Protein AF-A0A838UQR6-F1 (afdb_monomer)

Solvent-accessible surface area (backbone atoms only — not comparable to full-atom values): 14525 Å² total; per-residue (Å²): 110,70,65,43,68,72,67,69,49,61,75,52,52,60,59,41,42,74,72,69,53,52,94,89,55,90,83,85,86,86,85,86,82,86,50,72,72,54,53,56,50,49,28,69,41,64,31,77,74,39,48,65,31,72,76,30,78,75,50,34,63,66,39,48,44,40,58,46,28,50,44,52,7,59,34,75,93,69,43,89,43,82,91,60,39,51,70,14,81,40,82,53,60,43,90,57,98,60,89,55,70,88,74,37,50,70,27,72,73,44,46,58,60,32,62,63,81,77,85,52,94,61,82,54,70,72,43,47,66,73,77,81,78,74,87,51,65,70,61,52,51,52,50,53,52,52,50,51,52,52,48,37,51,57,51,25,71,74,65,77,49,80,85,50,70,67,62,45,51,51,56,46,52,53,55,48,52,56,49,52,65,75,59,74,64,64,64,67,58,51,52,42,50,50,22,55,75,68,74,42,81,65,87,75,66,97,76,82,68,82,80,75,84,78,75,83,74,88,71,88,78,81,78,81,87,82,85,77,90,131

Structure (mmCIF, N/CA/C/O backbone):
data_AF-A0A838UQR6-F1
#
_entry.id   AF-A0A838UQR6-F1
#
loop_
_atom_site.group_PDB
_atom_site.id
_atom_site.type_symbol
_atom_site.label_atom_id
_atom_site.label_alt_id
_atom_site.label_comp_id
_atom_site.label_asym_id
_atom_site.label_entity_id
_atom_site.label_seq_id
_atom_site.pdbx_PDB_ins_code
_atom_site.Cartn_x
_atom_site.Cartn_y
_atom_site.Cartn_z
_atom_site.occupancy
_atom_site.B_iso_or_equiv
_atom_site.auth_seq_id
_atom_site.auth_comp_id
_atom_site.auth_asym_id
_atom_site.auth_atom_id
_atom_site.pdbx_PDB_model_num
ATOM 1 N N . GLU A 1 1 ? -21.291 6.627 25.494 1.00 57.62 1 GLU A N 1
ATOM 2 C CA . GLU A 1 1 ? -22.624 7.259 25.328 1.00 57.62 1 GLU A CA 1
ATOM 3 C C . GLU A 1 1 ? -22.629 8.509 24.448 1.00 57.62 1 GLU A C 1
ATOM 5 O O . GLU A 1 1 ? -23.417 8.554 23.509 1.00 57.62 1 GLU A O 1
ATOM 10 N N . LEU A 1 2 ? -21.764 9.505 24.692 1.00 58.06 2 LEU A N 1
ATOM 11 C CA . LEU A 1 2 ? -21.770 10.761 23.924 1.00 58.06 2 LEU A CA 1
ATOM 12 C C . LEU A 1 2 ? -21.512 10.550 22.417 1.00 58.06 2 LEU A C 1
ATOM 14 O O . LEU A 1 2 ? -22.248 11.073 21.589 1.00 58.06 2 LEU A O 1
ATOM 18 N N . GLU A 1 3 ? -20.526 9.728 22.055 1.00 59.41 3 GLU A N 1
ATOM 19 C CA . GLU A 1 3 ? -20.159 9.471 20.653 1.00 59.41 3 GLU A CA 1
ATOM 20 C C . GLU A 1 3 ? -21.241 8.692 19.874 1.00 59.41 3 GLU A C 1
ATOM 22 O O . GLU A 1 3 ? -21.490 8.959 18.699 1.00 59.41 3 GLU A O 1
ATOM 27 N N . GLU A 1 4 ? -21.949 7.764 20.526 1.00 63.53 4 GLU A N 1
ATOM 28 C CA . GLU A 1 4 ? -23.091 7.057 19.922 1.00 63.53 4 GLU A CA 1
ATOM 29 C C . GLU A 1 4 ? -24.258 8.012 19.660 1.00 63.53 4 GLU A C 1
ATOM 31 O O . GLU A 1 4 ? -24.866 7.966 18.590 1.00 63.53 4 GLU A O 1
ATOM 36 N N . ARG A 1 5 ? -24.533 8.911 20.614 1.00 63.06 5 ARG A N 1
ATOM 37 C CA . ARG A 1 5 ? -25.576 9.935 20.486 1.00 63.06 5 ARG A CA 1
ATOM 38 C C . ARG A 1 5 ? -25.253 10.953 19.396 1.00 63.06 5 ARG A C 1
ATOM 40 O O . ARG A 1 5 ? -26.153 11.358 18.674 1.00 63.06 5 ARG A O 1
ATOM 47 N N . LEU A 1 6 ? -23.987 11.355 19.280 1.00 70.00 6 LEU A N 1
ATOM 48 C CA . LEU A 1 6 ? -23.538 12.334 18.288 1.00 70.00 6 LEU A CA 1
ATOM 49 C C . LEU A 1 6 ? -23.437 11.740 16.879 1.00 70.00 6 LEU A C 1
ATOM 51 O O . LEU A 1 6 ? -23.748 12.421 15.909 1.00 70.00 6 LEU A O 1
ATOM 55 N N . SER A 1 7 ? -23.021 10.477 16.748 1.00 71.12 7 SER A N 1
ATOM 56 C CA . SER A 1 7 ? -22.867 9.834 15.436 1.00 71.12 7 SER A CA 1
ATOM 57 C C . SER A 1 7 ? -24.163 9.239 14.878 1.00 71.12 7 SER A C 1
ATOM 59 O O . SER A 1 7 ? -24.208 8.919 13.692 1.00 71.12 7 SER A O 1
ATOM 61 N N . GLY A 1 8 ? -25.196 9.052 15.711 1.00 74.19 8 GLY A N 1
ATOM 62 C CA . GLY A 1 8 ? -26.443 8.382 15.325 1.00 74.19 8 GLY A CA 1
ATOM 63 C C . GLY A 1 8 ? -26.279 6.879 15.056 1.00 74.19 8 GLY A C 1
ATOM 64 O O . GLY A 1 8 ? -27.167 6.246 14.491 1.00 74.19 8 GLY A O 1
ATOM 65 N N . LYS A 1 9 ? -25.144 6.282 15.442 1.00 77.19 9 LYS A N 1
ATOM 66 C CA . LYS A 1 9 ? -24.769 4.896 15.105 1.00 77.19 9 LYS A CA 1
ATOM 67 C C . LYS A 1 9 ? -25.112 3.907 16.218 1.00 77.19 9 LYS A C 1
ATOM 69 O O . LYS A 1 9 ? -24.310 3.038 16.551 1.00 77.19 9 LYS A O 1
ATOM 74 N N . SER A 1 10 ? -26.309 4.018 16.793 1.00 79.81 10 SER A N 1
ATOM 75 C CA . SER A 1 10 ? -26.783 3.091 17.836 1.00 79.81 10 SER A CA 1
ATOM 76 C C . SER A 1 10 ? -26.802 1.631 17.365 1.00 79.81 10 SER A C 1
ATOM 78 O O . SER A 1 10 ? -26.579 0.727 18.166 1.00 79.81 10 SER A O 1
ATOM 80 N N . TRP A 1 11 ? -26.970 1.400 16.059 1.00 78.88 11 TRP A N 1
ATOM 81 C CA . TRP A 1 11 ? -26.912 0.076 15.435 1.00 78.88 11 TRP A CA 1
ATOM 82 C C . TRP A 1 11 ? -25.571 -0.648 15.652 1.00 78.88 11 TRP A C 1
ATOM 84 O O . TRP A 1 11 ? -25.546 -1.874 15.722 1.00 78.88 11 TRP A O 1
ATOM 94 N N . MET A 1 12 ? -24.461 0.081 15.839 1.00 80.75 12 MET A N 1
ATOM 95 C CA . MET A 1 12 ? -23.152 -0.528 16.114 1.00 80.75 12 MET A CA 1
ATOM 96 C C . MET A 1 12 ? -23.091 -1.209 17.483 1.00 80.75 12 MET A C 1
ATOM 98 O O . MET A 1 12 ? -22.225 -2.052 17.697 1.00 80.75 12 MET A O 1
ATOM 102 N N . ARG A 1 13 ? -23.994 -0.876 18.415 1.00 83.06 13 ARG A N 1
ATOM 103 C CA . ARG A 1 13 ? -24.020 -1.484 19.751 1.00 83.06 13 ARG A CA 1
ATOM 104 C C . ARG A 1 13 ? -24.212 -2.998 19.684 1.00 83.06 13 ARG A C 1
ATOM 106 O O . ARG A 1 13 ? -23.531 -3.715 20.406 1.00 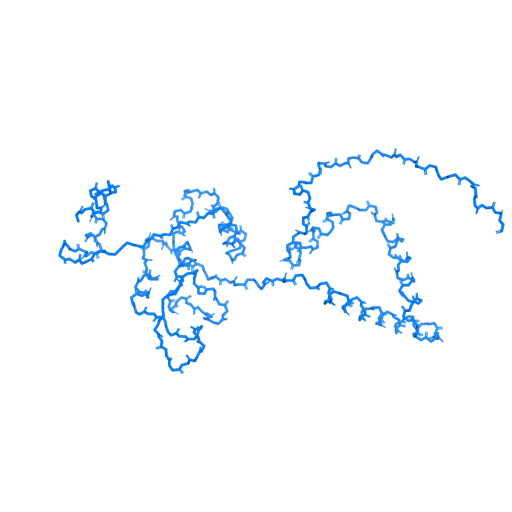83.06 13 ARG A O 1
ATOM 113 N N . VAL A 1 14 ? -25.069 -3.469 18.777 1.00 80.94 14 VAL A N 1
ATOM 114 C CA . VAL A 1 14 ? -25.316 -4.904 18.562 1.00 80.94 14 VAL A CA 1
ATOM 115 C C . VAL A 1 14 ? -24.037 -5.604 18.105 1.00 80.94 14 VAL A C 1
ATOM 117 O O . VAL A 1 14 ? -23.666 -6.635 18.655 1.00 80.94 14 VAL A O 1
ATOM 120 N N . VAL A 1 15 ? -23.318 -5.000 17.154 1.00 79.62 15 VAL A N 1
ATOM 121 C CA . VAL A 1 15 ? -22.048 -5.533 16.637 1.00 79.62 15 VAL A CA 1
ATOM 122 C C . VAL A 1 15 ? -20.984 -5.584 17.738 1.00 79.62 15 VAL A C 1
ATOM 124 O O . VAL A 1 15 ? -20.298 -6.588 17.892 1.00 79.62 15 VAL A O 1
ATOM 127 N N . ARG A 1 16 ? -20.877 -4.528 18.555 1.00 83.81 16 ARG A N 1
ATOM 128 C CA . ARG A 1 16 ? -19.922 -4.456 19.676 1.00 83.81 16 ARG A CA 1
ATOM 129 C C . ARG A 1 16 ? -20.200 -5.527 20.728 1.00 83.81 16 ARG A C 1
ATOM 131 O O . ARG A 1 16 ? -19.280 -6.217 21.150 1.00 83.81 16 ARG A O 1
ATOM 138 N N . GLN A 1 17 ? -21.463 -5.679 21.123 1.00 86.38 17 GLN A N 1
ATOM 139 C CA . GLN A 1 17 ? -21.879 -6.683 22.104 1.00 86.38 17 GLN A CA 1
ATOM 140 C C . GLN A 1 17 ? -21.666 -8.109 21.591 1.00 86.38 17 GLN A C 1
ATOM 142 O O . GLN A 1 17 ? -21.233 -8.964 22.357 1.00 86.38 17 GLN A O 1
ATOM 147 N N . ALA A 1 18 ? -21.895 -8.359 20.297 1.00 81.19 18 ALA A N 1
ATOM 148 C CA . ALA A 1 18 ? -21.565 -9.641 19.674 1.00 81.19 18 ALA A CA 1
ATOM 149 C C . ALA A 1 18 ? -20.056 -9.952 19.744 1.00 81.19 18 ALA A C 1
ATOM 151 O O . ALA A 1 18 ? -19.678 -11.107 19.908 1.00 81.19 18 ALA A O 1
ATOM 152 N N . GLY A 1 19 ? -19.205 -8.922 19.693 1.00 77.56 19 GLY A N 1
ATOM 153 C CA . GLY A 1 19 ? -17.760 -9.015 19.925 1.00 77.56 19 GLY A CA 1
ATOM 154 C C . GLY A 1 19 ? -17.334 -9.027 21.401 1.00 77.56 19 GLY A C 1
ATOM 155 O O . GLY A 1 19 ? -16.147 -8.891 21.681 1.00 77.56 19 GLY A O 1
ATOM 156 N N . GLY A 1 20 ? -18.271 -9.148 22.348 1.00 86.38 20 GLY A N 1
ATOM 157 C CA . GLY A 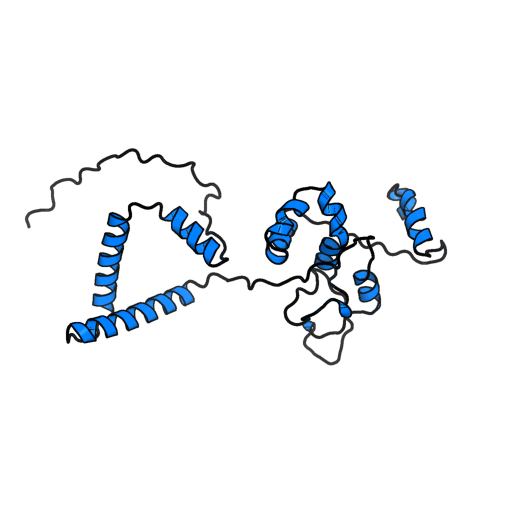1 20 ? -17.981 -9.243 23.783 1.00 86.38 20 GLY A CA 1
ATOM 158 C C . GLY A 1 20 ? -17.776 -7.911 24.512 1.00 86.38 20 GLY A C 1
ATOM 159 O O . GLY A 1 20 ? -17.428 -7.920 25.689 1.00 86.38 20 GLY A O 1
ATOM 160 N N . TRP A 1 21 ? -18.003 -6.766 23.859 1.00 89.25 21 TRP A N 1
ATOM 161 C CA . TRP A 1 21 ? -17.922 -5.461 24.522 1.00 89.25 21 TRP A CA 1
ATOM 162 C C . TRP A 1 21 ? -19.072 -5.260 25.519 1.00 89.25 21 TRP A C 1
ATOM 164 O O . TRP A 1 21 ? -20.243 -5.487 25.192 1.00 89.25 21 TRP A O 1
ATOM 174 N N . THR A 1 22 ? -18.749 -4.742 26.704 1.00 90.19 22 THR A N 1
ATOM 175 C CA . THR A 1 22 ? -19.714 -4.332 27.733 1.00 90.19 22 THR A CA 1
ATOM 176 C C . THR A 1 22 ? -19.640 -2.819 27.999 1.00 90.19 22 THR A C 1
ATOM 178 O O . THR A 1 22 ? -18.610 -2.201 27.733 1.00 90.19 22 THR A O 1
ATOM 181 N N . PRO A 1 23 ? -20.712 -2.176 28.510 1.00 86.56 23 PRO A N 1
ATOM 182 C CA . PRO A 1 23 ? -20.757 -0.717 28.687 1.00 86.56 23 PRO A CA 1
ATOM 183 C C . PRO A 1 23 ? -19.675 -0.113 29.594 1.00 86.56 23 PRO A C 1
ATOM 185 O O . PRO A 1 23 ? -19.393 1.079 29.490 1.00 86.56 23 PRO A O 1
ATOM 188 N N . ASP A 1 24 ? -19.100 -0.915 30.485 1.00 90.31 24 ASP A N 1
ATOM 189 C CA . ASP A 1 24 ? -18.005 -0.562 31.388 1.00 90.31 24 ASP A CA 1
ATOM 190 C C . ASP A 1 24 ? -16.617 -0.652 30.731 1.00 90.31 24 ASP A C 1
ATOM 192 O O . ASP A 1 24 ? -15.651 -0.101 31.260 1.00 90.31 24 ASP A O 1
ATOM 196 N N . MET A 1 25 ? -16.505 -1.284 29.558 1.00 86.81 25 MET A N 1
ATOM 197 C CA . MET A 1 25 ? -15.249 -1.362 28.818 1.00 86.81 25 MET A CA 1
ATOM 198 C C . MET A 1 25 ? -15.007 -0.093 27.989 1.00 86.81 25 MET A C 1
ATOM 200 O O . MET A 1 25 ? -15.911 0.377 27.283 1.00 86.81 25 MET A O 1
ATOM 204 N N . PRO A 1 26 ? -13.771 0.439 27.981 1.00 83.62 26 PRO A N 1
ATOM 205 C CA . PRO A 1 26 ? -13.414 1.517 27.072 1.00 83.62 26 PRO A CA 1
ATOM 206 C C . PRO A 1 26 ? -13.568 1.044 25.624 1.00 83.62 26 PRO A C 1
ATOM 208 O O . PRO A 1 26 ? -13.173 -0.064 25.264 1.00 83.62 26 PRO A O 1
ATOM 211 N N . LEU A 1 27 ? -14.147 1.901 24.787 1.00 80.81 27 LEU A N 1
ATOM 212 C CA . LEU A 1 27 ? -14.333 1.630 23.370 1.00 80.81 27 LEU A CA 1
ATOM 213 C C . LEU A 1 27 ? -13.388 2.506 22.554 1.00 80.81 27 LEU A C 1
ATOM 215 O O . LEU A 1 27 ? -13.412 3.730 22.675 1.00 80.81 27 LEU A O 1
ATOM 219 N N . PHE A 1 28 ? -12.620 1.874 21.672 1.00 78.25 28 PHE A N 1
ATOM 220 C CA . PHE A 1 28 ? -11.794 2.559 20.688 1.00 78.25 28 PHE A CA 1
ATOM 221 C C . PHE A 1 28 ? -12.353 2.306 19.295 1.00 78.25 28 PHE A C 1
ATOM 223 O O . PHE A 1 28 ? -12.723 1.182 18.952 1.00 78.25 28 PHE A O 1
ATOM 230 N N . ARG A 1 29 ? -12.422 3.363 18.487 1.00 81.62 29 ARG A N 1
ATOM 231 C CA . ARG A 1 29 ? -12.883 3.288 17.105 1.00 81.62 29 ARG A CA 1
ATOM 232 C C . ARG A 1 29 ? -11.721 3.567 16.168 1.00 81.62 29 ARG A C 1
ATOM 234 O O . ARG A 1 29 ? -11.088 4.614 16.256 1.00 81.62 29 ARG A O 1
ATOM 241 N N . VAL A 1 30 ? -11.485 2.638 15.250 1.00 85.44 30 VAL A N 1
ATOM 242 C CA . VAL A 1 30 ? -10.520 2.799 14.165 1.00 85.44 30 VAL A CA 1
ATOM 243 C C . VAL A 1 30 ? -11.303 2.901 12.863 1.00 85.44 30 VAL A C 1
ATOM 245 O O . VAL A 1 30 ? -12.135 2.049 12.559 1.00 85.44 30 VAL A O 1
ATOM 248 N N . GLU A 1 31 ? -11.077 3.979 12.119 1.00 88.38 31 GLU A N 1
ATOM 249 C CA . GLU A 1 31 ? -11.716 4.227 10.830 1.00 88.38 31 GLU A CA 1
ATOM 250 C C . GLU A 1 31 ? -10.654 4.439 9.764 1.00 88.38 31 GLU A C 1
ATOM 252 O O . GLU A 1 31 ? -9.713 5.208 9.955 1.00 88.38 31 GLU A O 1
ATOM 257 N N . LEU A 1 32 ? -10.849 3.798 8.616 1.00 89.75 32 LEU A N 1
ATOM 258 C CA . LEU A 1 32 ? -10.049 4.020 7.424 1.00 89.75 32 LEU A CA 1
ATOM 259 C C . LEU A 1 32 ? -10.943 4.605 6.342 1.00 89.75 32 LEU A C 1
ATOM 261 O O . LEU A 1 32 ? -12.053 4.127 6.107 1.00 89.75 32 LEU A O 1
ATOM 265 N N . ARG A 1 33 ? -10.446 5.640 5.666 1.00 90.69 33 ARG A N 1
ATOM 266 C CA . ARG A 1 33 ? -11.115 6.227 4.509 1.00 90.69 33 ARG A CA 1
ATOM 267 C C . ARG A 1 33 ? -10.185 6.173 3.312 1.00 90.69 33 ARG A C 1
ATOM 269 O O . ARG A 1 33 ? -9.180 6.875 3.269 1.00 90.69 33 ARG A O 1
ATOM 276 N N . PHE A 1 34 ? -10.572 5.389 2.316 1.00 87.50 34 PHE A N 1
ATOM 277 C CA . PHE A 1 34 ? -9.843 5.285 1.061 1.00 87.50 34 PHE A CA 1
ATOM 278 C C . PHE A 1 34 ? -10.367 6.306 0.052 1.00 87.50 34 PHE A C 1
ATOM 280 O O . PHE A 1 34 ? -11.573 6.472 -0.136 1.00 87.50 34 PHE A O 1
ATOM 287 N N . MET A 1 35 ? -9.448 7.022 -0.593 1.00 87.50 35 MET A N 1
ATOM 288 C CA . MET A 1 35 ? -9.755 7.901 -1.723 1.00 87.50 35 MET A CA 1
ATOM 289 C C . MET A 1 35 ? -9.384 7.206 -3.036 1.00 87.50 35 MET A C 1
ATOM 291 O O . MET A 1 35 ? -8.559 6.294 -3.051 1.00 87.50 35 MET A O 1
ATOM 295 N N . ARG A 1 36 ? -9.943 7.672 -4.163 1.00 82.56 36 ARG A N 1
ATOM 296 C CA . ARG A 1 36 ? -9.670 7.099 -5.498 1.00 82.56 36 ARG A CA 1
ATOM 297 C C . ARG A 1 36 ? -8.180 6.913 -5.828 1.00 82.56 36 ARG A C 1
AT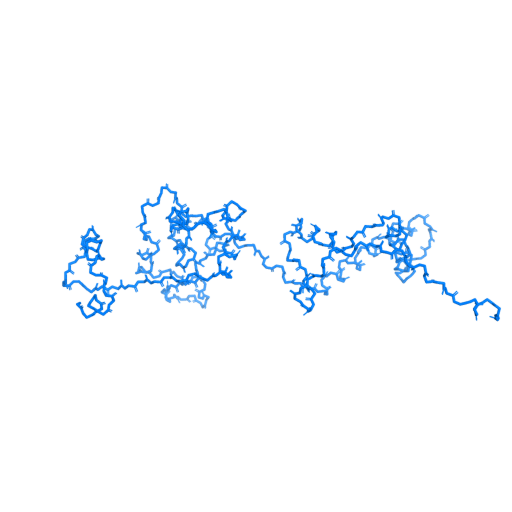OM 299 O O . ARG A 1 36 ? -7.859 5.868 -6.383 1.00 82.56 36 ARG A O 1
ATOM 306 N N . PRO A 1 37 ? -7.265 7.851 -5.503 1.00 83.88 37 PRO A N 1
ATOM 307 C CA . PRO A 1 37 ? -5.840 7.640 -5.756 1.00 83.88 37 PRO A CA 1
ATOM 308 C C . PRO A 1 37 ? -5.279 6.410 -5.036 1.00 83.88 37 PRO A C 1
ATOM 310 O O . PRO A 1 37 ? -4.557 5.630 -5.646 1.00 83.88 37 PRO A O 1
ATOM 313 N N . VAL A 1 38 ? -5.680 6.197 -3.781 1.00 83.69 38 VAL A N 1
ATOM 314 C CA . VAL A 1 38 ? -5.242 5.050 -2.977 1.00 83.69 38 VAL A CA 1
ATOM 315 C C . VAL A 1 38 ? -5.811 3.746 -3.533 1.00 83.69 38 VAL A C 1
ATOM 317 O O . VAL A 1 38 ? -5.089 2.767 -3.651 1.00 83.69 38 VAL A O 1
ATOM 320 N N . MET A 1 39 ? -7.073 3.741 -3.969 1.00 84.12 39 MET A N 1
ATOM 321 C CA . MET A 1 39 ? -7.678 2.555 -4.593 1.00 84.12 39 MET A CA 1
ATOM 322 C C . MET A 1 39 ? -6.955 2.158 -5.894 1.00 84.12 39 MET A C 1
ATOM 324 O O . MET A 1 39 ? -6.696 0.982 -6.127 1.00 84.12 39 MET A O 1
ATOM 328 N N . ARG A 1 40 ? -6.530 3.131 -6.711 1.00 81.62 40 ARG A N 1
ATOM 329 C CA . ARG A 1 40 ? -5.697 2.862 -7.901 1.00 81.62 40 ARG A CA 1
ATOM 330 C C . ARG A 1 40 ? -4.319 2.307 -7.542 1.00 81.62 40 ARG A C 1
ATOM 332 O O . ARG A 1 40 ? -3.779 1.459 -8.253 1.00 81.62 40 ARG A O 1
ATOM 339 N N . GLU A 1 41 ? -3.735 2.787 -6.450 1.00 80.94 41 GLU A N 1
ATOM 340 C CA . GLU A 1 41 ? -2.476 2.253 -5.937 1.00 80.94 41 GLU A CA 1
ATOM 341 C C . GLU A 1 41 ? -2.648 0.797 -5.476 1.00 80.94 41 GLU A C 1
ATOM 343 O O . GLU A 1 41 ? -1.887 -0.073 -5.895 1.00 80.94 41 GLU A O 1
ATOM 348 N N . MET A 1 42 ? -3.707 0.505 -4.713 1.00 82.00 42 MET A N 1
ATOM 349 C CA . MET A 1 42 ? -4.067 -0.855 -4.302 1.00 82.00 42 MET A CA 1
ATOM 350 C C . MET A 1 42 ? -4.212 -1.795 -5.501 1.00 82.00 42 MET A C 1
ATOM 352 O O . MET A 1 42 ? -3.632 -2.876 -5.489 1.00 82.00 42 MET A O 1
ATOM 356 N N . GLN A 1 43 ? -4.880 -1.367 -6.577 1.00 82.19 43 GLN A N 1
ATOM 357 C CA . GLN A 1 43 ? -4.988 -2.144 -7.820 1.00 82.19 43 GLN A CA 1
ATOM 358 C C . GLN A 1 43 ? -3.613 -2.520 -8.405 1.00 82.19 43 GLN A C 1
ATOM 360 O O . GLN A 1 43 ? -3.439 -3.582 -9.003 1.00 82.19 43 GLN A O 1
ATOM 365 N N . THR A 1 44 ? -2.600 -1.671 -8.223 1.00 76.38 44 THR A N 1
ATOM 366 C CA . THR A 1 44 ? -1.240 -1.939 -8.712 1.00 76.38 44 THR A CA 1
ATOM 367 C C . THR A 1 44 ? -0.551 -3.052 -7.918 1.00 76.38 44 THR A C 1
ATOM 369 O O . THR A 1 44 ? 0.184 -3.851 -8.515 1.00 76.38 44 THR A O 1
ATOM 372 N N . TYR A 1 45 ? -0.793 -3.110 -6.603 1.00 73.44 45 TYR A N 1
ATOM 373 C CA . TYR A 1 45 ? -0.226 -4.115 -5.698 1.00 73.44 45 TYR A CA 1
ATOM 374 C C . TYR A 1 45 ? -0.988 -5.440 -5.723 1.00 73.44 45 TYR A C 1
ATOM 376 O O . TYR A 1 45 ? -0.364 -6.496 -5.750 1.00 73.44 45 TYR A O 1
ATOM 384 N N . LEU A 1 46 ? -2.318 -5.374 -5.758 1.00 73.88 46 LEU A N 1
ATOM 385 C CA . LEU A 1 46 ? -3.212 -6.533 -5.731 1.00 73.88 46 LEU A CA 1
ATOM 386 C C . LEU A 1 46 ? -3.406 -7.168 -7.119 1.00 73.88 46 LEU A C 1
ATOM 388 O O . LEU A 1 46 ? -3.899 -8.284 -7.238 1.00 73.88 46 LEU A O 1
ATOM 392 N N . GLY A 1 47 ? -2.983 -6.481 -8.184 1.00 74.12 47 GLY A N 1
ATOM 393 C CA . GLY A 1 47 ? -3.031 -6.989 -9.552 1.00 74.12 47 GLY A CA 1
ATOM 394 C C . GLY A 1 47 ? -4.309 -6.619 -10.307 1.00 74.12 47 GLY A C 1
ATOM 395 O O . GLY A 1 47 ? -5.207 -5.947 -9.804 1.00 74.12 47 GLY A O 1
ATOM 396 N N . LYS A 1 48 ? -4.380 -7.037 -11.579 1.00 70.88 48 LYS A N 1
ATOM 397 C CA . LYS A 1 48 ? -5.467 -6.640 -12.494 1.00 70.88 48 LYS A CA 1
ATOM 398 C C . LYS A 1 48 ? -6.846 -7.109 -12.026 1.00 70.88 48 LYS A C 1
ATOM 400 O O . LYS A 1 48 ? -7.814 -6.389 -12.247 1.00 70.88 48 LYS A O 1
ATOM 405 N N . GLU A 1 49 ? -6.919 -8.268 -11.374 1.00 71.06 49 GLU A N 1
ATOM 406 C CA . GLU A 1 49 ? -8.170 -8.839 -10.858 1.00 71.06 49 GLU A CA 1
ATOM 407 C C . GLU A 1 49 ? -8.794 -7.963 -9.765 1.00 71.06 49 GLU A C 1
ATOM 409 O O . GLU A 1 49 ? -10.015 -7.853 -9.697 1.00 71.06 49 GLU A O 1
ATOM 414 N N . ALA A 1 50 ? -7.970 -7.231 -9.005 1.00 74.44 50 ALA A N 1
ATOM 415 C CA . ALA A 1 50 ? -8.454 -6.290 -8.001 1.00 74.44 50 ALA A CA 1
ATOM 416 C C . ALA A 1 50 ? -9.210 -5.094 -8.581 1.00 74.44 50 ALA A C 1
ATOM 418 O O . ALA A 1 50 ? -10.056 -4.508 -7.914 1.00 74.44 50 ALA A O 1
ATOM 419 N N . GLY A 1 51 ? -8.948 -4.744 -9.843 1.00 75.50 51 GLY A N 1
ATOM 420 C CA . GLY A 1 51 ? -9.647 -3.647 -10.507 1.00 75.50 51 GLY A CA 1
ATOM 421 C C . GLY A 1 51 ? -11.155 -3.855 -10.591 1.00 75.50 51 GLY A C 1
ATOM 422 O O . GLY A 1 51 ? -11.904 -2.900 -10.430 1.00 75.50 51 GLY A O 1
ATOM 423 N N . ALA A 1 52 ? -11.594 -5.099 -10.807 1.00 74.44 52 ALA A N 1
ATOM 424 C CA . ALA A 1 52 ? -13.008 -5.408 -10.991 1.00 74.44 52 ALA A CA 1
ATOM 425 C C . ALA A 1 52 ? -13.828 -5.122 -9.725 1.00 74.44 52 ALA A C 1
ATOM 427 O O . ALA A 1 52 ? -14.884 -4.501 -9.815 1.00 74.44 52 ALA A O 1
ATOM 428 N N . TRP A 1 53 ? -13.313 -5.506 -8.553 1.00 80.50 53 TRP A N 1
ATOM 429 C CA . TRP A 1 53 ? -14.028 -5.327 -7.291 1.00 80.50 53 TRP A CA 1
ATOM 430 C C . TRP A 1 53 ? -13.716 -4.009 -6.574 1.00 80.50 53 TRP A C 1
ATOM 432 O O . TRP A 1 53 ? -14.513 -3.580 -5.747 1.00 80.50 53 TRP A O 1
ATOM 442 N N . LEU A 1 54 ? -12.608 -3.324 -6.884 1.00 82.25 54 LEU A N 1
ATOM 443 C CA . LEU A 1 54 ? -12.332 -1.980 -6.349 1.00 82.25 54 LEU A CA 1
ATOM 444 C C . LEU A 1 54 ? -13.274 -0.910 -6.926 1.00 82.25 54 LEU A C 1
ATOM 446 O O . LEU A 1 54 ? -13.576 0.069 -6.242 1.00 82.25 54 LEU A O 1
ATOM 450 N N . ASP A 1 55 ? -13.728 -1.093 -8.169 1.00 80.06 55 ASP A N 1
ATOM 451 C CA . ASP A 1 55 ? -14.639 -0.166 -8.851 1.00 80.06 55 ASP A CA 1
ATOM 452 C C . ASP A 1 55 ? -16.133 -0.496 -8.622 1.00 80.06 55 ASP A C 1
ATOM 454 O O . ASP A 1 55 ? -16.991 0.350 -8.893 1.00 80.06 55 ASP A O 1
ATOM 458 N N . ASP A 1 56 ? -16.457 -1.678 -8.080 1.00 79.88 56 ASP A N 1
ATOM 459 C CA . ASP A 1 56 ? -17.822 -2.097 -7.729 1.00 79.88 56 ASP A CA 1
ATOM 460 C C . ASP A 1 56 ? -18.023 -2.104 -6.198 1.00 79.88 56 ASP A C 1
ATOM 462 O O . ASP A 1 56 ? -17.468 -2.960 -5.502 1.00 79.88 56 ASP A O 1
ATOM 466 N N . PRO A 1 57 ? -18.857 -1.203 -5.639 1.00 76.62 57 PRO A N 1
ATOM 467 C CA . PRO A 1 57 ? -19.064 -1.116 -4.197 1.00 76.62 57 PRO A CA 1
ATOM 468 C C . PRO A 1 57 ? -19.655 -2.389 -3.580 1.00 76.62 57 PRO A C 1
ATOM 470 O O . PRO A 1 57 ? -19.448 -2.612 -2.392 1.00 76.62 57 PRO A O 1
ATOM 473 N N . TRP A 1 58 ? -20.377 -3.218 -4.339 1.00 79.50 58 TRP A N 1
ATOM 474 C CA . TRP A 1 58 ? -20.953 -4.460 -3.818 1.00 79.50 58 TRP A CA 1
ATOM 475 C C . TRP A 1 58 ? -19.920 -5.573 -3.728 1.00 79.50 58 TRP A C 1
ATOM 477 O O . TRP A 1 58 ? -19.915 -6.329 -2.759 1.00 79.50 58 TRP A O 1
ATOM 487 N N . GLN A 1 59 ? -19.018 -5.647 -4.704 1.00 80.31 59 GLN A N 1
ATOM 488 C CA . GLN A 1 59 ? -17.913 -6.599 -4.664 1.00 80.31 59 GLN A CA 1
ATOM 489 C C . GLN A 1 59 ? -16.872 -6.181 -3.624 1.00 80.31 59 GLN A C 1
ATOM 491 O O . GLN A 1 59 ? -16.401 -7.029 -2.873 1.00 80.31 59 GLN A O 1
ATOM 496 N N . ALA A 1 60 ? -16.595 -4.879 -3.489 1.00 81.69 60 ALA A N 1
ATOM 497 C CA . ALA A 1 60 ? -15.674 -4.333 -2.491 1.00 81.69 60 ALA A CA 1
ATOM 498 C C . ALA A 1 60 ? -15.995 -4.769 -1.047 1.00 81.69 60 ALA A C 1
ATOM 500 O O . ALA A 1 60 ? -15.083 -4.919 -0.235 1.00 81.69 60 ALA A O 1
ATOM 501 N N . ILE A 1 61 ? -17.274 -5.008 -0.724 1.00 81.12 61 ILE A N 1
ATOM 502 C CA . ILE A 1 61 ? -17.713 -5.507 0.593 1.00 81.12 61 ILE A CA 1
ATOM 503 C C . ILE A 1 61 ? -17.100 -6.879 0.904 1.00 81.12 61 ILE A C 1
ATOM 505 O O . ILE A 1 61 ? -16.717 -7.137 2.042 1.00 81.12 61 ILE A O 1
ATOM 509 N N . GLY A 1 62 ? -16.953 -7.745 -0.103 1.00 82.88 62 GLY A N 1
ATOM 510 C CA . GLY A 1 62 ? -16.317 -9.059 0.044 1.00 82.88 62 GLY A CA 1
ATOM 511 C C . GLY A 1 62 ? -14.805 -9.000 0.286 1.00 82.88 62 GLY A C 1
ATOM 512 O O . GLY A 1 62 ? -14.204 -10.020 0.608 1.00 82.88 62 GLY A O 1
ATOM 513 N N . HIS A 1 63 ? -14.211 -7.811 0.158 1.00 86.31 63 HIS A N 1
ATOM 514 C CA . HIS A 1 63 ? -12.772 -7.562 0.212 1.00 86.31 63 HIS A CA 1
ATOM 515 C C . HIS A 1 63 ? -12.375 -6.622 1.361 1.00 86.31 63 HIS A C 1
ATOM 517 O O . HIS A 1 63 ? -11.316 -5.995 1.330 1.00 86.31 63 HIS A O 1
ATOM 523 N N . TYR A 1 64 ? -13.197 -6.502 2.411 1.00 88.00 64 TYR A N 1
ATOM 524 C CA . TYR A 1 64 ? -12.855 -5.664 3.568 1.00 88.00 64 TYR A CA 1
ATOM 525 C C . TYR A 1 64 ? -11.535 -6.056 4.232 1.00 88.00 64 TYR A C 1
ATOM 527 O O . TYR A 1 64 ? -10.801 -5.164 4.657 1.00 88.00 64 TYR A O 1
ATOM 535 N N . GLY A 1 65 ? -11.193 -7.348 4.249 1.00 87.81 65 GLY A N 1
ATOM 536 C CA . GLY A 1 65 ? -9.880 -7.810 4.699 1.00 87.81 65 GLY A CA 1
ATOM 537 C C . GLY A 1 65 ? -8.727 -7.181 3.908 1.00 87.81 65 GLY A C 1
ATOM 538 O O . GLY A 1 65 ? -7.752 -6.739 4.511 1.00 87.81 65 GLY A O 1
ATOM 539 N N . ASP A 1 66 ? -8.856 -7.059 2.582 1.00 86.94 66 ASP A N 1
ATOM 540 C CA . ASP A 1 66 ? -7.832 -6.458 1.717 1.00 86.94 66 ASP A CA 1
ATOM 541 C C . ASP A 1 66 ? -7.670 -4.954 1.989 1.00 86.94 66 ASP A C 1
ATOM 543 O O . ASP A 1 66 ? -6.551 -4.453 2.126 1.00 86.94 66 ASP A O 1
ATOM 547 N N . PHE A 1 67 ? -8.782 -4.222 2.131 1.00 89.38 67 PHE A N 1
ATOM 548 C CA . PHE A 1 67 ? -8.752 -2.805 2.515 1.00 89.38 67 PHE A CA 1
ATOM 549 C C . PHE A 1 67 ? -8.137 -2.602 3.897 1.00 89.38 67 PHE A C 1
ATOM 551 O O . PHE A 1 67 ? -7.314 -1.705 4.097 1.00 89.38 67 PHE A O 1
ATOM 558 N N . TRP A 1 68 ? -8.531 -3.433 4.857 1.00 91.06 68 TRP A N 1
ATOM 559 C CA . TRP A 1 68 ? -8.035 -3.346 6.217 1.00 91.06 68 TRP A CA 1
ATOM 560 C C . TRP A 1 68 ? -6.541 -3.650 6.283 1.00 91.06 68 TRP A C 1
ATOM 562 O O . TRP A 1 68 ? -5.776 -2.827 6.786 1.00 91.06 68 TRP A O 1
ATOM 572 N N . GLY A 1 69 ? -6.109 -4.755 5.672 1.00 88.12 69 GLY A N 1
ATOM 573 C CA . GLY A 1 69 ? -4.703 -5.131 5.556 1.00 88.12 69 GLY A CA 1
ATOM 574 C C . GLY A 1 69 ? -3.865 -4.053 4.868 1.00 88.12 69 GLY A C 1
ATOM 575 O O . GLY A 1 69 ? -2.766 -3.741 5.325 1.00 88.12 69 GLY A O 1
ATOM 576 N N . TYR A 1 70 ? -4.403 -3.394 3.838 1.00 87.94 70 TYR A N 1
ATOM 577 C CA . TYR A 1 70 ? -3.746 -2.250 3.203 1.00 87.94 70 TYR A CA 1
ATOM 578 C C . TYR A 1 70 ? -3.555 -1.058 4.150 1.00 87.94 70 TYR A C 1
ATOM 580 O O . TYR A 1 70 ? -2.501 -0.416 4.148 1.00 87.94 70 TYR A O 1
ATOM 588 N N . GLY A 1 71 ? -4.542 -0.777 5.000 1.00 90.50 71 GLY A N 1
ATOM 589 C CA . GLY A 1 71 ? -4.480 0.317 5.964 1.00 90.50 71 GLY A CA 1
ATOM 590 C C . GLY A 1 71 ? -3.601 0.043 7.184 1.00 90.50 71 GLY A C 1
ATOM 591 O O . GLY A 1 71 ? -2.750 0.866 7.511 1.00 90.50 71 GLY A O 1
ATOM 592 N N . VAL A 1 72 ? -3.806 -1.084 7.871 1.00 90.38 72 VAL A N 1
ATOM 593 C CA . VAL A 1 72 ? -3.183 -1.373 9.182 1.00 90.38 72 VAL A CA 1
ATOM 594 C C . VAL A 1 72 ? -2.103 -2.456 9.139 1.00 90.38 72 VAL A C 1
ATOM 596 O O . VAL A 1 72 ? -1.393 -2.679 10.124 1.00 90.38 72 VAL A O 1
ATOM 599 N N . GLY A 1 73 ? -1.939 -3.110 7.994 1.00 87.81 73 GLY A N 1
ATOM 600 C CA . GLY A 1 73 ? -1.017 -4.220 7.792 1.00 87.81 73 GLY A CA 1
ATOM 601 C C . GLY A 1 73 ? -1.654 -5.567 8.094 1.00 87.81 73 GLY A C 1
ATOM 602 O O . GLY A 1 73 ? -2.774 -5.656 8.593 1.00 87.81 73 GLY A O 1
ATOM 603 N N . LEU A 1 74 ? -0.905 -6.616 7.779 1.00 84.06 74 LEU A N 1
ATOM 604 C CA . LEU A 1 74 ? -1.282 -7.989 8.073 1.00 84.06 74 LEU A CA 1
ATOM 605 C C . LEU A 1 74 ? -0.714 -8.415 9.427 1.00 84.06 74 LEU A C 1
ATOM 607 O O . LEU A 1 74 ? 0.344 -7.912 9.824 1.00 84.06 74 LEU A O 1
ATOM 611 N N . PRO A 1 75 ? -1.397 -9.326 10.137 1.00 81.88 75 PRO A N 1
ATOM 612 C CA . PRO A 1 75 ? -0.837 -9.914 11.339 1.00 81.88 75 PRO A CA 1
ATOM 613 C C . PRO A 1 75 ? 0.393 -10.776 10.985 1.00 81.88 75 PRO A C 1
ATOM 615 O O . PRO A 1 75 ? 0.481 -11.268 9.854 1.00 81.88 75 PRO A O 1
ATOM 618 N N . PRO A 1 76 ? 1.342 -10.977 11.919 1.00 77.19 76 PRO A N 1
ATOM 619 C CA . PRO A 1 76 ? 2.616 -11.652 11.650 1.00 77.19 76 PRO A CA 1
ATOM 620 C C . PRO A 1 76 ? 2.494 -13.021 10.966 1.00 77.19 76 PRO A C 1
ATOM 622 O O . PRO A 1 76 ? 3.309 -13.362 10.117 1.00 77.19 76 PRO A O 1
ATOM 625 N N . GLU A 1 77 ? 1.460 -13.797 11.293 1.00 79.06 77 GLU A N 1
ATOM 626 C CA . GLU A 1 77 ? 1.181 -15.109 10.698 1.00 79.06 77 GLU A CA 1
ATOM 627 C C . GLU A 1 77 ? 0.821 -15.066 9.201 1.00 79.06 77 GLU A C 1
ATOM 629 O O . GLU A 1 77 ? 1.003 -16.058 8.494 1.00 79.06 77 GLU A O 1
ATOM 634 N N . HIS A 1 78 ? 0.334 -13.924 8.710 1.00 75.69 78 HIS A N 1
ATOM 635 C CA . HIS A 1 78 ? -0.010 -13.689 7.305 1.00 75.69 78 HIS A CA 1
ATOM 636 C C . HIS A 1 78 ? 1.021 -12.794 6.596 1.00 75.69 78 HIS A C 1
ATOM 638 O O . HIS A 1 78 ? 0.925 -12.557 5.391 1.00 75.69 78 HIS A O 1
ATOM 644 N N . ASP A 1 79 ? 2.026 -12.299 7.324 1.00 70.00 79 ASP A N 1
ATOM 645 C CA . ASP A 1 79 ? 3.109 -11.489 6.780 1.00 70.00 79 ASP A CA 1
ATOM 646 C C . ASP A 1 79 ? 4.267 -12.381 6.297 1.00 70.00 79 ASP A C 1
ATOM 648 O O . ASP A 1 79 ? 5.285 -12.564 6.963 1.00 70.00 79 ASP A O 1
ATOM 652 N N . HIS A 1 80 ? 4.092 -12.984 5.118 1.00 60.12 80 HIS A N 1
ATOM 653 C CA . HIS A 1 80 ? 5.009 -13.997 4.580 1.00 60.12 80 HIS A CA 1
ATOM 654 C C . HIS A 1 80 ? 6.400 -13.479 4.165 1.00 60.12 80 HIS A C 1
ATOM 656 O O . HIS A 1 80 ? 7.263 -14.292 3.832 1.00 60.12 80 HIS A O 1
ATOM 662 N N . ALA A 1 81 ? 6.639 -12.162 4.155 1.00 59.88 81 ALA A N 1
ATOM 663 C CA . ALA A 1 81 ? 7.951 -11.591 3.840 1.00 59.88 81 ALA A CA 1
ATOM 664 C C . ALA A 1 81 ? 8.099 -10.166 4.418 1.00 59.88 81 ALA A C 1
ATOM 666 O O . ALA A 1 81 ? 8.074 -9.208 3.650 1.00 59.88 81 ALA A O 1
ATOM 667 N N . PRO A 1 82 ? 8.266 -9.994 5.743 1.00 55.75 82 PRO A N 1
ATOM 668 C CA . PRO A 1 82 ? 8.142 -8.710 6.459 1.00 55.75 82 PRO A CA 1
ATOM 669 C C . PRO A 1 82 ? 9.158 -7.622 6.059 1.00 55.75 82 PRO A C 1
ATOM 671 O O . PRO A 1 82 ? 9.080 -6.478 6.531 1.00 55.75 82 PRO A O 1
ATOM 674 N N . ASP A 1 83 ? 10.162 -7.981 5.263 1.00 53.62 83 ASP A N 1
ATOM 675 C CA . ASP A 1 83 ? 11.190 -7.135 4.655 1.00 53.62 83 ASP A CA 1
ATOM 676 C C . ASP A 1 83 ? 10.848 -6.684 3.219 1.00 53.62 83 ASP A C 1
ATOM 678 O O . ASP A 1 83 ? 11.462 -5.743 2.709 1.00 53.62 83 ASP A O 1
ATOM 682 N N . VAL A 1 84 ? 9.848 -7.307 2.586 1.00 50.03 84 VAL A N 1
ATOM 683 C CA . VAL A 1 84 ? 9.442 -7.085 1.186 1.00 50.03 84 VAL A CA 1
ATOM 684 C C . VAL A 1 84 ? 7.948 -6.756 1.040 1.00 50.03 84 VAL A C 1
ATOM 686 O O . VAL A 1 84 ? 7.560 -6.062 0.094 1.00 50.03 84 VAL A O 1
ATOM 689 N N . THR A 1 85 ? 7.106 -7.217 1.967 1.00 53.88 85 THR A N 1
ATOM 690 C CA . THR A 1 85 ? 5.673 -6.918 2.050 1.00 53.88 85 THR A CA 1
ATOM 691 C C . THR A 1 85 ? 5.447 -5.506 2.574 1.00 53.88 85 THR A C 1
ATOM 693 O O . THR A 1 85 ? 6.156 -4.980 3.440 1.00 53.88 85 THR A O 1
ATOM 696 N N . HIS A 1 86 ? 4.427 -4.851 2.030 1.00 58.03 86 HIS A N 1
ATOM 697 C CA . HIS A 1 86 ? 3.956 -3.587 2.565 1.00 58.03 86 HIS A CA 1
ATOM 698 C C . HIS A 1 86 ? 3.370 -3.861 3.957 1.00 58.03 86 HIS A C 1
ATOM 700 O O . HIS A 1 86 ? 2.243 -4.329 4.096 1.00 58.03 86 HIS A O 1
ATOM 706 N N . ARG A 1 87 ? 4.122 -3.537 5.014 1.00 65.81 87 ARG A N 1
ATOM 707 C CA . ARG A 1 87 ? 3.510 -3.236 6.315 1.00 65.81 87 ARG A CA 1
ATOM 708 C C . ARG A 1 87 ? 2.507 -2.124 6.018 1.00 65.81 87 ARG A C 1
ATOM 710 O O . ARG A 1 87 ? 2.888 -1.182 5.324 1.00 65.81 87 ARG A O 1
ATOM 717 N N . GLY A 1 88 ? 1.234 -2.289 6.370 1.00 78.38 88 GLY A N 1
ATOM 718 C CA . GLY A 1 88 ? 0.165 -1.392 5.913 1.00 78.38 88 GLY A CA 1
ATOM 719 C C . GLY A 1 88 ? 0.473 0.089 6.138 1.00 78.38 88 GLY A C 1
ATOM 720 O O . GLY A 1 88 ? 1.427 0.451 6.828 1.00 78.38 88 GLY A O 1
ATOM 721 N N . TRP A 1 89 ? -0.327 0.962 5.534 1.00 84.00 89 TRP A N 1
ATOM 722 C CA . TRP A 1 89 ? -0.115 2.415 5.568 1.00 84.00 89 TRP A CA 1
ATOM 723 C C . TRP A 1 89 ? 0.197 2.981 6.960 1.00 84.00 89 TRP A C 1
ATOM 725 O O . TRP A 1 89 ? 0.990 3.913 7.092 1.00 84.00 89 TRP A O 1
ATOM 735 N N . MET A 1 90 ? -0.407 2.407 7.996 1.00 87.62 90 MET A N 1
ATOM 736 C CA . MET A 1 90 ? -0.139 2.722 9.389 1.00 87.62 90 MET A CA 1
ATOM 737 C C . MET A 1 90 ? 0.447 1.521 10.120 1.00 87.62 90 MET A C 1
ATOM 739 O O . MET A 1 90 ? 0.041 0.376 9.920 1.00 87.62 90 MET A O 1
ATOM 743 N N . ARG A 1 91 ? 1.362 1.813 11.045 1.00 85.75 91 ARG A N 1
ATOM 744 C CA . ARG A 1 91 ? 1.929 0.825 11.955 1.00 85.75 91 ARG A CA 1
ATOM 745 C C . ARG A 1 91 ? 2.173 1.442 13.318 1.00 85.75 91 ARG A C 1
ATOM 747 O O . ARG A 1 91 ? 2.740 2.530 13.410 1.00 85.75 91 ARG A O 1
ATOM 754 N N . LEU A 1 92 ? 1.817 0.703 14.358 1.00 89.31 92 LEU A N 1
ATOM 755 C CA . LEU A 1 92 ? 2.211 1.000 15.726 1.00 89.31 92 LEU A CA 1
ATOM 756 C C . LEU A 1 92 ? 3.246 -0.034 16.182 1.00 89.31 92 LEU A C 1
ATOM 758 O O . LEU A 1 92 ? 3.116 -1.228 15.915 1.00 89.31 92 LEU A O 1
ATOM 762 N N . THR A 1 93 ? 4.315 0.446 16.809 1.00 91.25 93 THR A N 1
ATOM 763 C CA . THR A 1 93 ? 5.507 -0.348 17.125 1.00 91.25 93 THR A CA 1
ATOM 764 C C . THR A 1 93 ? 6.017 -0.059 18.514 1.00 91.25 93 THR A C 1
ATOM 766 O O . THR A 1 93 ? 6.008 1.103 18.924 1.00 91.25 93 THR A O 1
ATOM 769 N N . VAL A 1 94 ? 6.603 -1.068 19.151 1.00 92.38 94 VAL A N 1
ATOM 770 C CA . VAL A 1 94 ? 7.305 -0.903 20.425 1.00 92.38 94 VAL A CA 1
ATOM 771 C C . VAL A 1 94 ? 8.780 -0.587 20.153 1.00 92.38 94 VAL A C 1
ATOM 773 O O . VAL A 1 94 ? 9.424 -1.339 19.416 1.00 92.38 94 VAL A O 1
ATOM 776 N N . PRO A 1 95 ? 9.339 0.505 20.709 1.00 93.56 95 PRO A N 1
ATOM 777 C CA . PRO A 1 95 ? 10.768 0.779 20.626 1.00 93.56 95 PRO A CA 1
ATOM 778 C C . PRO A 1 95 ? 11.602 -0.411 21.104 1.00 93.56 95 PRO A C 1
ATOM 780 O O . PRO A 1 95 ? 11.325 -0.991 22.153 1.00 93.56 95 PRO A O 1
ATOM 783 N N . SER A 1 96 ? 12.639 -0.757 20.345 1.00 91.81 96 SER A N 1
ATOM 784 C CA . SER A 1 96 ? 13.629 -1.764 20.729 1.00 91.81 96 SER A CA 1
ATOM 785 C C . SER A 1 96 ? 15.023 -1.137 20.809 1.00 91.81 96 SER A C 1
ATOM 787 O O . SER A 1 96 ? 15.203 0.041 20.504 1.00 91.81 96 SER A O 1
ATOM 789 N N . GLY A 1 97 ? 16.028 -1.919 21.210 1.00 90.69 97 GLY A N 1
ATOM 790 C CA . GLY A 1 97 ? 17.427 -1.473 21.194 1.00 90.69 97 GLY A CA 1
ATOM 791 C C . GLY A 1 97 ? 18.004 -1.225 19.789 1.00 90.69 97 GLY A C 1
ATOM 792 O O . GLY A 1 97 ? 19.131 -0.750 19.684 1.00 90.69 97 GLY A O 1
ATOM 793 N N . ASP A 1 98 ? 17.267 -1.543 18.717 1.00 89.25 98 ASP A N 1
ATOM 794 C CA . ASP A 1 98 ? 17.664 -1.255 17.334 1.00 89.25 98 ASP A CA 1
ATOM 795 C C . ASP A 1 98 ? 17.337 0.210 16.983 1.00 89.25 98 ASP A C 1
ATOM 797 O O . ASP A 1 98 ? 16.234 0.694 17.238 1.00 89.25 98 ASP A O 1
ATOM 801 N N . SER A 1 99 ? 18.269 0.930 16.355 1.00 88.44 99 SER A N 1
ATOM 802 C CA . SER A 1 99 ? 18.032 2.294 15.863 1.00 88.44 99 SER A CA 1
ATOM 803 C C . SER A 1 99 ? 17.138 2.325 14.617 1.00 88.44 99 SER A C 1
ATOM 805 O O . SER A 1 99 ? 16.522 3.347 14.301 1.00 88.44 99 SER A O 1
ATOM 807 N N . ASN A 1 100 ? 17.022 1.202 13.908 1.00 83.88 100 ASN A N 1
ATOM 808 C CA . ASN A 1 100 ? 16.193 1.076 12.727 1.00 83.88 100 ASN A CA 1
ATOM 809 C C . ASN A 1 100 ? 14.732 0.774 13.096 1.00 83.88 100 ASN A C 1
ATOM 811 O O . ASN A 1 100 ? 14.322 -0.378 13.255 1.00 83.88 100 ASN A O 1
ATOM 815 N N . ARG A 1 101 ? 13.907 1.829 13.108 1.00 82.88 101 ARG A N 1
ATOM 816 C CA . ARG A 1 101 ? 12.459 1.760 13.383 1.00 82.88 101 ARG A CA 1
ATOM 817 C C . ARG A 1 101 ? 11.694 0.775 12.504 1.00 82.88 101 ARG A C 1
ATOM 819 O O . ARG A 1 101 ? 10.660 0.271 12.929 1.00 82.88 101 ARG A O 1
ATOM 826 N N . SER A 1 102 ? 12.161 0.482 11.288 1.00 79.31 102 SER A N 1
ATOM 827 C CA . SER A 1 102 ? 11.500 -0.507 10.420 1.00 79.31 102 SER A CA 1
ATOM 828 C C . SER A 1 102 ? 11.558 -1.924 10.998 1.00 79.31 102 SER A C 1
ATOM 830 O O . SER A 1 102 ? 10.662 -2.719 10.746 1.00 79.31 102 SER A O 1
ATOM 832 N N . ARG A 1 103 ? 12.548 -2.222 11.845 1.00 81.19 103 ARG A N 1
ATOM 833 C CA . ARG A 1 103 ? 12.737 -3.530 12.486 1.00 81.19 103 ARG A CA 1
ATOM 834 C C . ARG A 1 103 ? 12.078 -3.641 13.852 1.00 81.19 103 ARG A C 1
ATOM 836 O O . ARG A 1 103 ? 12.071 -4.719 14.434 1.00 81.19 103 ARG A O 1
ATOM 843 N N . TRP A 1 104 ? 11.511 -2.550 14.360 1.00 88.19 104 TRP A N 1
ATOM 844 C CA . TRP A 1 104 ? 10.808 -2.582 15.636 1.00 88.19 104 TRP A CA 1
ATOM 845 C C . TRP A 1 104 ? 9.619 -3.546 15.574 1.00 88.19 104 TRP A C 1
ATOM 847 O O . TRP A 1 104 ? 8.931 -3.572 14.540 1.00 88.19 104 TRP A O 1
ATOM 857 N N . PRO A 1 105 ? 9.376 -4.324 16.642 1.00 88.69 105 PRO A N 1
ATOM 858 C CA . PRO A 1 105 ? 8.222 -5.206 16.722 1.00 88.69 105 PRO A CA 1
ATOM 859 C C . PRO A 1 105 ? 6.925 -4.395 16.692 1.00 88.69 105 PRO A C 1
ATOM 861 O O . PRO A 1 105 ? 6.882 -3.231 17.104 1.00 88.69 105 PRO A O 1
ATOM 864 N N . THR A 1 106 ? 5.872 -5.009 16.162 1.00 89.50 106 THR A N 1
ATOM 865 C CA . THR A 1 106 ? 4.522 -4.442 16.185 1.00 89.50 106 THR A CA 1
ATOM 866 C C . THR A 1 106 ? 4.011 -4.401 17.626 1.00 89.50 106 THR A C 1
ATOM 868 O O . THR A 1 106 ? 4.322 -5.278 18.428 1.00 89.50 106 THR A O 1
ATOM 871 N N . ASP A 1 107 ? 3.283 -3.345 17.980 1.00 91.62 107 ASP A N 1
ATOM 872 C CA . ASP A 1 107 ? 2.662 -3.238 19.301 1.00 91.62 107 ASP A CA 1
ATOM 873 C C . ASP A 1 107 ? 1.552 -4.294 19.468 1.00 91.62 107 ASP A C 1
ATOM 875 O O . ASP A 1 107 ? 0.742 -4.441 18.549 1.00 91.62 107 ASP A O 1
ATOM 879 N N . PRO A 1 108 ? 1.463 -5.011 20.606 1.00 91.50 108 PRO A N 1
ATOM 880 C CA . PRO A 1 108 ? 0.433 -6.029 20.816 1.00 91.50 108 PRO A CA 1
ATOM 881 C C . PRO A 1 108 ? -1.000 -5.523 20.598 1.00 91.50 108 PRO A C 1
ATOM 883 O O . PRO A 1 108 ? -1.831 -6.248 20.054 1.00 91.50 108 PRO A O 1
ATOM 886 N N . ALA A 1 109 ? -1.299 -4.271 20.962 1.00 90.00 109 ALA A N 1
ATOM 887 C CA . ALA A 1 109 ? -2.611 -3.680 20.708 1.00 90.00 109 ALA A CA 1
ATOM 888 C C . ALA A 1 109 ? -2.863 -3.479 19.206 1.00 90.00 109 ALA A C 1
ATOM 890 O O . ALA A 1 109 ? -3.995 -3.602 18.738 1.00 90.00 109 ALA A O 1
ATOM 891 N N . TRP A 1 110 ? -1.812 -3.208 18.430 1.00 90.94 110 TRP A N 1
ATOM 892 C CA . TRP A 1 110 ? -1.904 -3.10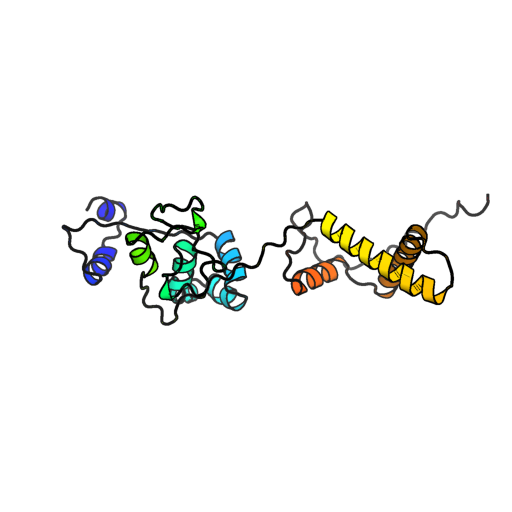4 16.977 1.00 90.94 110 TRP A CA 1
ATOM 893 C C . TRP A 1 110 ? -2.131 -4.453 16.314 1.00 90.94 110 TRP A C 1
ATOM 895 O O . TRP A 1 110 ? -2.882 -4.526 15.348 1.00 90.94 110 TRP A O 1
ATOM 905 N N . GLU A 1 111 ? -1.551 -5.532 16.838 1.00 89.38 111 GLU A N 1
ATOM 906 C CA . GLU A 1 111 ? -1.815 -6.859 16.283 1.00 89.38 111 GLU A CA 1
ATOM 907 C C . GLU A 1 111 ? -3.285 -7.272 16.450 1.00 89.38 111 GLU A C 1
ATOM 909 O O . GLU A 1 111 ? -3.854 -7.902 15.561 1.00 89.38 111 GLU A O 1
ATOM 914 N N . VAL A 1 112 ? -3.930 -6.881 17.556 1.00 88.50 112 VAL A N 1
ATOM 915 C CA . VAL A 1 112 ? -5.382 -7.069 17.736 1.00 88.50 112 VAL A CA 1
ATOM 916 C C . VAL A 1 112 ? -6.158 -6.330 16.646 1.00 88.50 112 VAL A C 1
ATOM 918 O O . VAL A 1 112 ? -7.091 -6.884 16.071 1.00 88.50 112 VAL A O 1
ATOM 921 N N . ILE A 1 113 ? -5.745 -5.102 16.315 1.00 89.94 113 ILE A N 1
ATOM 922 C CA . ILE A 1 113 ? -6.341 -4.315 15.228 1.00 89.94 113 ILE A CA 1
ATOM 923 C C . ILE A 1 113 ? -6.117 -5.012 13.879 1.00 89.94 113 ILE A C 1
ATOM 925 O O . ILE A 1 113 ? -7.055 -5.120 13.098 1.00 89.94 113 ILE A O 1
ATOM 929 N N . GLN A 1 114 ? -4.916 -5.523 13.598 1.00 89.12 114 GLN A N 1
ATOM 930 C CA . GLN A 1 114 ? -4.598 -6.219 12.342 1.00 89.12 114 GLN A CA 1
ATOM 931 C C . GLN A 1 114 ? -5.407 -7.505 12.136 1.00 89.12 114 GLN A C 1
ATOM 933 O O . GLN A 1 114 ? -5.716 -7.852 11.000 1.00 89.12 114 GLN A O 1
ATOM 938 N N . ARG A 1 115 ? -5.785 -8.186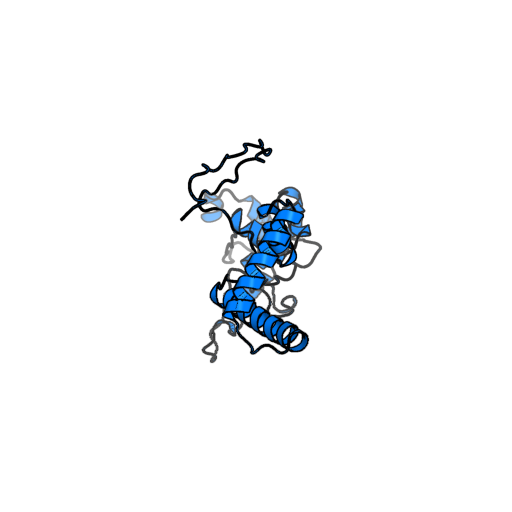 13.224 1.00 88.12 115 ARG A N 1
ATOM 939 C CA . ARG A 1 115 ? -6.594 -9.416 13.210 1.00 88.12 115 ARG A CA 1
ATOM 940 C C . ARG A 1 115 ? -8.104 -9.169 13.154 1.00 88.12 115 ARG A C 1
ATOM 942 O O . ARG A 1 115 ? -8.872 -10.083 13.441 1.00 88.12 115 ARG A O 1
ATOM 949 N N . ALA A 1 116 ? -8.546 -7.955 12.819 1.00 86.81 116 ALA A N 1
ATOM 950 C CA . ALA A 1 116 ? -9.970 -7.679 12.670 1.00 86.81 116 ALA A CA 1
ATOM 951 C C . ALA A 1 116 ? -10.599 -8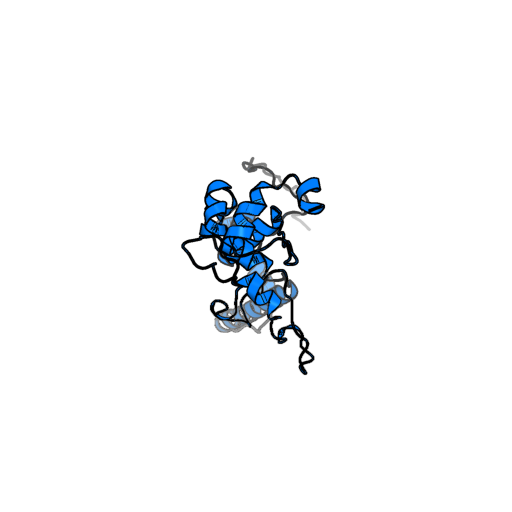.624 11.632 1.00 86.81 116 ALA A C 1
ATOM 953 O O . ALA A 1 116 ? -10.151 -8.695 10.487 1.00 86.81 116 ALA A O 1
ATOM 954 N N . ASP A 1 117 ? -11.646 -9.329 12.052 1.00 84.94 117 ASP A N 1
ATOM 955 C CA . ASP A 1 117 ? -12.396 -10.247 11.206 1.00 84.94 117 ASP A CA 1
ATOM 956 C C . ASP A 1 117 ? -13.644 -9.549 10.653 1.00 84.94 117 ASP A C 1
ATOM 958 O O . ASP A 1 117 ? -14.475 -9.022 11.397 1.00 84.94 117 ASP A O 1
ATOM 962 N N . PHE A 1 118 ? -13.764 -9.545 9.328 1.00 82.62 118 PHE A N 1
ATOM 963 C CA . PHE A 1 118 ? -14.898 -8.979 8.599 1.00 82.62 118 PHE A CA 1
ATOM 964 C C . PHE A 1 118 ? -15.825 -10.062 8.029 1.00 82.62 118 PHE A C 1
ATOM 966 O O . PHE A 1 118 ? -16.673 -9.760 7.191 1.00 82.62 118 PHE A O 1
ATOM 973 N N . GLY A 1 119 ? -15.655 -11.326 8.434 1.00 74.94 119 GLY A N 1
ATOM 974 C CA . GLY A 1 119 ? -16.407 -12.461 7.899 1.00 74.94 119 GLY A CA 1
ATOM 975 C C . GLY A 1 119 ? -16.074 -12.768 6.437 1.00 74.94 119 GLY A C 1
ATOM 976 O O . GLY A 1 119 ? -16.883 -13.367 5.731 1.00 74.94 119 GLY A O 1
ATOM 977 N N . SER A 1 120 ? -14.912 -12.316 5.954 1.00 64.25 120 SER A N 1
ATOM 978 C CA . SER A 1 120 ? -14.443 -12.593 4.594 1.00 64.25 120 SER A CA 1
ATOM 979 C C . SER A 1 120 ? -13.930 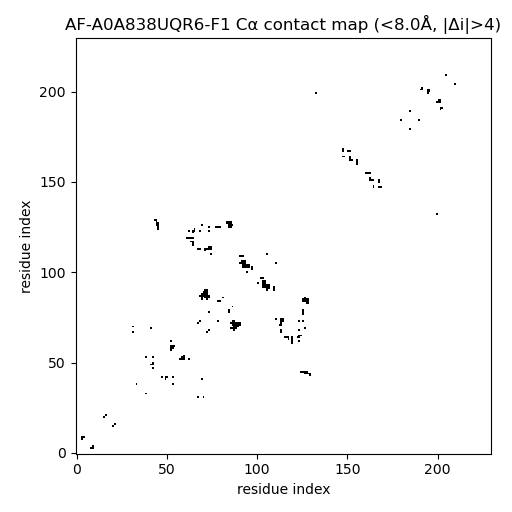-14.033 4.499 1.00 64.25 120 SER A C 1
ATOM 981 O O . SER A 1 120 ? -13.174 -14.488 5.350 1.00 64.25 120 SER A O 1
ATOM 983 N N . TYR A 1 121 ? -14.325 -14.755 3.448 1.00 58.62 121 TYR A N 1
ATOM 984 C CA . TYR A 1 121 ? -13.955 -16.166 3.256 1.00 58.62 121 TYR A CA 1
ATOM 985 C C . TYR A 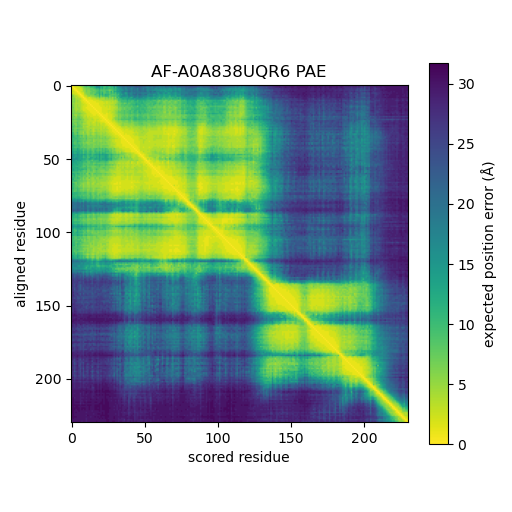1 121 ? -12.511 -16.376 2.777 1.00 58.62 121 TYR A C 1
ATOM 987 O O . TYR A 1 121 ? -12.013 -17.499 2.824 1.00 58.62 121 TYR A O 1
ATOM 995 N N . ALA A 1 122 ? -11.845 -15.322 2.301 1.00 65.69 122 ALA A N 1
ATOM 996 C CA . ALA A 1 122 ? -10.475 -15.377 1.810 1.00 65.69 122 ALA A CA 1
ATOM 997 C C . ALA A 1 122 ? -9.539 -14.574 2.729 1.00 65.69 122 ALA A C 1
ATOM 999 O O . ALA A 1 122 ? -9.916 -13.482 3.167 1.00 65.69 122 ALA A O 1
ATOM 1000 N N . PRO A 1 123 ? -8.325 -15.083 3.016 1.00 66.69 123 PRO A N 1
ATOM 1001 C CA . PRO A 1 123 ? -7.313 -14.291 3.695 1.00 66.69 123 PRO A CA 1
ATOM 1002 C C . PRO A 1 123 ? -6.946 -13.075 2.830 1.00 66.69 123 PRO A C 1
ATOM 1004 O O . PRO A 1 123 ? -6.949 -13.180 1.599 1.00 66.69 123 PRO A O 1
ATOM 1007 N N . PRO A 1 124 ? -6.624 -11.930 3.451 1.00 68.00 124 PRO A N 1
ATOM 1008 C CA . PRO A 1 124 ? -6.236 -10.736 2.716 1.00 68.00 124 PRO A CA 1
ATOM 1009 C C . PRO A 1 124 ? -4.996 -11.001 1.861 1.00 68.00 124 PRO A C 1
ATOM 1011 O O . PRO A 1 124 ? -4.051 -11.671 2.287 1.00 68.00 124 PRO A O 1
ATOM 1014 N N . MET A 1 125 ? -4.996 -10.460 0.648 1.00 67.56 125 MET A N 1
ATOM 1015 C CA . MET A 1 125 ? -3.897 -10.636 -0.288 1.00 67.56 125 MET A CA 1
ATOM 1016 C C . MET A 1 125 ? -2.616 -9.949 0.216 1.00 67.56 125 MET A C 1
ATOM 1018 O O . MET A 1 125 ? -2.665 -8.828 0.737 1.00 67.56 125 MET A O 1
ATOM 1022 N N . PRO A 1 126 ? -1.440 -10.576 0.027 1.00 63.56 126 PRO A N 1
ATOM 1023 C CA . PRO A 1 126 ? -0.175 -9.973 0.411 1.00 63.56 126 PRO A CA 1
ATOM 1024 C C . PRO A 1 126 ? 0.095 -8.719 -0.422 1.00 63.56 126 PRO A C 1
ATOM 1026 O O . PRO A 1 126 ? -0.028 -8.704 -1.649 1.00 63.56 126 PRO A O 1
ATOM 1029 N N . LEU A 1 127 ? 0.523 -7.655 0.250 1.00 63.56 127 LEU A N 1
ATOM 1030 C CA . LEU A 1 127 ? 0.833 -6.387 -0.395 1.00 63.56 127 LEU A CA 1
ATOM 1031 C C . LEU A 1 127 ? 2.246 -6.430 -0.977 1.00 63.56 127 LEU A C 1
ATOM 1033 O O . LEU A 1 127 ? 3.233 -6.173 -0.285 1.00 63.56 127 LEU A O 1
ATOM 1037 N N . LEU A 1 128 ? 2.351 -6.763 -2.260 1.00 59.84 128 LEU A N 1
ATOM 1038 C CA . LEU A 1 128 ? 3.631 -6.853 -2.959 1.00 59.84 128 LEU A CA 1
ATOM 1039 C C . LEU A 1 128 ? 4.068 -5.479 -3.463 1.00 59.84 128 LEU A C 1
ATOM 1041 O O . LEU A 1 128 ? 3.500 -4.959 -4.422 1.00 59.84 128 LEU A O 1
ATOM 1045 N N . ARG A 1 129 ? 5.120 -4.891 -2.879 1.00 53.62 129 ARG A N 1
ATOM 1046 C CA . ARG A 1 129 ? 5.652 -3.617 -3.376 1.00 53.62 129 ARG A CA 1
ATOM 1047 C C . ARG A 1 129 ? 6.314 -3.824 -4.739 1.00 53.62 129 ARG A C 1
ATOM 1049 O O . ARG A 1 129 ? 7.435 -4.321 -4.831 1.00 53.62 129 ARG A O 1
ATOM 1056 N N . LYS A 1 130 ? 5.674 -3.361 -5.815 1.00 54.66 130 LYS A N 1
ATOM 1057 C CA . LYS A 1 130 ? 6.402 -3.118 -7.067 1.00 54.66 130 LYS A CA 1
ATOM 1058 C C . LYS A 1 130 ? 7.352 -1.953 -6.821 1.00 54.66 130 LYS A C 1
ATOM 1060 O O . LYS A 1 130 ? 6.919 -0.870 -6.431 1.00 54.66 130 LYS A O 1
ATOM 1065 N N . LYS A 1 131 ? 8.655 -2.184 -6.998 1.00 47.88 131 LYS A N 1
ATOM 1066 C CA . LYS A 1 131 ? 9.678 -1.141 -6.884 1.00 47.88 131 LYS A CA 1
ATOM 1067 C C . LYS A 1 131 ? 9.266 0.020 -7.790 1.00 47.88 131 LYS A C 1
ATOM 1069 O O . LYS A 1 131 ? 9.167 -0.163 -9.001 1.00 47.88 131 LYS A O 1
ATOM 1074 N N . ALA A 1 132 ? 9.001 1.188 -7.204 1.00 44.69 132 ALA A N 1
ATOM 1075 C CA . ALA A 1 132 ? 8.769 2.397 -7.976 1.00 44.69 132 ALA A CA 1
ATOM 1076 C C . ALA A 1 132 ? 10.032 2.646 -8.806 1.00 44.69 132 ALA A C 1
ATOM 1078 O O . ALA A 1 132 ? 11.100 2.931 -8.260 1.00 44.69 132 ALA A O 1
ATOM 1079 N N . VAL A 1 133 ? 9.936 2.444 -10.119 1.00 51.91 133 VAL A N 1
ATOM 1080 C CA . VAL A 1 133 ? 11.024 2.763 -11.038 1.00 51.91 133 VAL A CA 1
ATOM 1081 C C . VAL A 1 133 ? 11.045 4.280 -11.139 1.00 51.91 133 VAL A C 1
ATOM 1083 O O . VAL A 1 133 ? 10.282 4.870 -11.898 1.00 51.91 133 VAL A O 1
ATOM 1086 N N . VAL A 1 134 ? 11.873 4.919 -10.315 1.00 53.84 134 VAL A N 1
ATOM 1087 C CA . VAL A 1 134 ? 12.184 6.337 -10.480 1.00 53.84 134 VAL A CA 1
ATOM 1088 C C . VAL A 1 134 ? 12.891 6.470 -11.823 1.00 53.84 134 VAL A C 1
ATOM 1090 O O . VAL A 1 134 ? 13.891 5.794 -12.068 1.00 53.84 134 VAL A O 1
ATOM 1093 N N . HIS A 1 135 ? 12.337 7.295 -12.708 1.00 57.66 135 HIS A N 1
ATOM 1094 C CA . HIS A 1 135 ? 12.951 7.597 -13.992 1.00 57.66 135 HIS A CA 1
ATOM 1095 C C . HIS A 1 135 ? 14.267 8.331 -13.732 1.00 57.66 135 HIS A C 1
ATOM 1097 O O . HIS A 1 135 ? 14.257 9.519 -13.424 1.00 57.66 135 HIS A O 1
ATOM 1103 N N . ASN A 1 136 ? 15.386 7.611 -13.811 1.00 71.44 136 ASN A N 1
ATOM 1104 C CA . ASN A 1 136 ? 16.706 8.218 -13.808 1.00 71.44 136 ASN A CA 1
ATOM 1105 C C . ASN A 1 136 ? 17.191 8.320 -15.265 1.00 71.44 136 ASN A C 1
ATOM 1107 O O . ASN A 1 136 ? 17.622 7.297 -15.805 1.00 71.44 136 ASN A O 1
ATOM 1111 N N . PRO A 1 137 ? 17.086 9.494 -15.914 1.00 73.75 137 PRO A N 1
ATOM 1112 C CA . PRO A 1 137 ? 17.559 9.667 -17.286 1.00 73.75 137 PRO A CA 1
ATOM 1113 C C . PRO A 1 137 ? 19.047 9.323 -17.416 1.00 73.75 137 PRO A C 1
ATOM 1115 O O . PRO A 1 137 ? 19.418 8.639 -18.358 1.00 73.75 137 PRO A O 1
ATOM 1118 N N . GLU A 1 138 ? 19.864 9.628 -16.404 1.00 77.69 138 GLU A N 1
ATOM 1119 C CA . GLU A 1 138 ? 21.301 9.320 -16.404 1.00 77.69 138 GLU A CA 1
ATOM 1120 C C . GLU A 1 138 ? 21.572 7.809 -16.478 1.00 77.69 138 GLU A C 1
ATOM 1122 O O . GLU A 1 138 ? 22.536 7.364 -17.097 1.00 77.69 138 GLU A O 1
ATOM 1127 N N . ALA A 1 139 ? 20.705 6.992 -15.868 1.00 74.69 139 ALA A N 1
ATOM 1128 C CA . ALA A 1 139 ? 20.822 5.537 -15.939 1.00 74.69 139 ALA A CA 1
ATOM 1129 C C . ALA A 1 139 ? 20.471 4.999 -17.335 1.00 74.69 139 ALA A C 1
ATOM 1131 O O . ALA A 1 139 ? 21.071 4.025 -17.782 1.00 74.69 139 ALA A O 1
ATOM 1132 N N . ILE A 1 140 ? 19.519 5.640 -18.022 1.00 78.81 140 ILE A N 1
ATOM 1133 C CA . ILE A 1 140 ? 19.159 5.309 -19.406 1.00 78.81 140 ILE A CA 1
ATOM 1134 C C . ILE A 1 140 ? 20.294 5.729 -20.346 1.00 78.81 140 ILE A C 1
ATOM 1136 O O . ILE A 1 140 ? 20.702 4.939 -21.194 1.00 78.81 140 ILE A O 1
ATOM 1140 N N . ASP A 1 141 ? 20.857 6.922 -20.153 1.00 84.81 141 ASP A N 1
ATOM 1141 C CA . ASP A 1 141 ? 21.982 7.425 -20.945 1.00 84.81 141 ASP A CA 1
ATOM 1142 C C . ASP A 1 141 ? 23.208 6.508 -20.816 1.00 84.81 141 ASP A C 1
ATOM 1144 O O . ASP A 1 141 ? 23.860 6.183 -21.811 1.00 84.81 141 ASP A O 1
ATOM 1148 N N . ALA A 1 142 ? 23.488 6.012 -19.605 1.00 83.62 142 ALA A N 1
ATOM 1149 C CA . ALA A 1 142 ? 24.554 5.042 -19.366 1.00 83.62 142 ALA A CA 1
ATOM 1150 C C . ALA A 1 142 ? 24.316 3.700 -20.088 1.00 83.62 142 ALA A C 1
ATOM 1152 O O . ALA A 1 142 ? 25.262 3.103 -20.610 1.00 83.62 142 ALA A O 1
ATOM 1153 N N . GLU A 1 143 ? 23.066 3.230 -20.144 1.00 85.75 143 GLU A N 1
ATOM 1154 C CA . GLU A 1 143 ? 22.689 2.007 -20.863 1.00 85.75 143 GLU A CA 1
ATOM 1155 C C . GLU A 1 143 ? 22.864 2.180 -22.379 1.00 85.75 143 GLU A C 1
ATOM 1157 O O . GLU A 1 143 ? 23.510 1.350 -23.023 1.00 85.75 143 GLU A O 1
ATOM 1162 N N . ILE A 1 144 ? 22.383 3.297 -22.939 1.00 87.31 144 ILE A N 1
ATOM 1163 C CA . ILE A 1 144 ? 22.565 3.648 -24.357 1.00 87.31 144 ILE A CA 1
ATOM 1164 C C . ILE A 1 144 ? 24.056 3.728 -24.700 1.00 87.31 144 ILE A C 1
ATOM 1166 O O . ILE A 1 144 ? 24.496 3.143 -25.690 1.00 87.31 144 ILE A O 1
ATOM 1170 N N . TYR A 1 145 ? 24.856 4.388 -23.860 1.00 85.94 145 TYR A N 1
ATOM 1171 C CA . TYR A 1 145 ? 26.302 4.483 -24.044 1.00 85.94 145 TYR A CA 1
ATOM 1172 C C . TYR A 1 145 ? 26.986 3.105 -24.065 1.00 85.94 145 TYR A C 1
ATOM 1174 O O . TYR A 1 145 ? 27.840 2.841 -24.917 1.00 85.94 145 TYR A O 1
ATOM 1182 N N . GLY A 1 146 ? 26.598 2.203 -23.159 1.00 86.44 146 GLY A N 1
ATOM 1183 C CA . GLY A 1 146 ? 27.094 0.825 -23.139 1.00 86.44 146 GLY A CA 1
ATOM 1184 C C . GLY A 1 146 ? 26.734 0.045 -24.408 1.00 86.44 146 GLY A C 1
ATOM 1185 O O . GLY A 1 146 ? 27.581 -0.663 -24.959 1.00 86.44 146 GLY A O 1
ATOM 1186 N N . LEU A 1 147 ? 25.509 0.213 -24.909 1.00 88.31 147 LEU A N 1
ATOM 1187 C CA . LEU A 1 147 ? 25.045 -0.421 -26.145 1.00 88.31 147 LEU A CA 1
ATOM 1188 C C . LEU A 1 147 ? 25.766 0.122 -27.386 1.00 88.31 147 LEU A C 1
ATOM 1190 O O . LEU A 1 147 ? 26.160 -0.666 -28.244 1.00 88.31 147 LEU A O 1
ATOM 1194 N N . LEU A 1 148 ? 26.007 1.434 -27.463 1.00 87.19 148 LEU A N 1
ATOM 1195 C CA . LEU A 1 148 ? 26.794 2.042 -28.542 1.00 87.19 148 LEU A CA 1
ATOM 1196 C C . LEU A 1 148 ? 28.241 1.536 -28.538 1.00 87.19 148 LEU A C 1
ATOM 1198 O O . LEU A 1 148 ? 28.777 1.193 -29.591 1.00 87.19 148 LEU A O 1
ATOM 1202 N N . LYS A 1 149 ? 28.856 1.384 -27.357 1.00 84.06 149 LYS A N 1
ATOM 1203 C CA . LYS A 1 149 ? 30.168 0.729 -27.222 1.00 84.06 149 LYS A CA 1
ATOM 1204 C C . LYS A 1 149 ? 30.156 -0.698 -27.753 1.00 84.06 149 LYS A C 1
ATOM 1206 O O . LYS A 1 149 ? 31.034 -1.063 -28.531 1.00 84.06 149 LYS A O 1
ATOM 1211 N N . LEU A 1 150 ? 29.164 -1.496 -27.372 1.00 85.31 150 LEU A N 1
ATOM 1212 C CA . LEU A 1 150 ? 29.044 -2.867 -27.861 1.00 85.31 150 LEU A CA 1
ATOM 1213 C C . LEU A 1 150 ? 28.878 -2.913 -29.389 1.00 85.31 150 LEU A C 1
ATOM 1215 O O . LEU A 1 150 ? 29.567 -3.689 -30.049 1.00 85.31 150 LEU A O 1
ATOM 1219 N N . ARG A 1 151 ? 28.023 -2.050 -29.954 1.00 84.56 151 ARG A N 1
ATOM 1220 C CA . ARG A 1 151 ? 27.840 -1.922 -31.408 1.00 84.56 151 ARG A CA 1
ATOM 1221 C C . ARG A 1 151 ? 29.149 -1.565 -32.106 1.00 84.56 151 ARG A C 1
ATOM 1223 O O . ARG A 1 151 ? 29.503 -2.247 -33.060 1.00 84.56 151 ARG A O 1
ATOM 1230 N N . SER A 1 152 ? 29.898 -0.595 -31.576 1.00 83.88 152 SER A N 1
ATOM 1231 C CA . SER A 1 152 ? 31.188 -0.174 -32.141 1.00 83.88 152 SER A CA 1
ATOM 1232 C C . SER A 1 152 ? 32.213 -1.308 -32.206 1.00 83.88 152 SER A C 1
ATOM 1234 O O . SER A 1 152 ? 32.971 -1.413 -33.164 1.00 83.88 152 SER A O 1
ATOM 1236 N N . VAL A 1 153 ? 32.212 -2.213 -31.221 1.00 81.88 153 VAL A N 1
ATOM 1237 C CA . VAL A 1 153 ? 33.078 -3.399 -31.225 1.00 81.88 153 VAL A CA 1
ATOM 1238 C C . VAL A 1 153 ? 32.622 -4.399 -32.285 1.00 81.88 153 VAL A C 1
ATOM 1240 O O . VAL A 1 153 ? 33.451 -4.914 -33.032 1.00 81.88 153 VAL A O 1
ATOM 1243 N N . ILE A 1 154 ? 31.315 -4.654 -32.393 1.00 81.62 154 ILE A N 1
ATOM 1244 C CA . ILE A 1 154 ? 30.755 -5.564 -33.403 1.00 81.62 154 ILE A CA 1
ATOM 1245 C C . ILE A 1 154 ? 31.056 -5.042 -34.818 1.00 81.62 154 ILE A C 1
ATOM 1247 O O . ILE A 1 154 ? 31.601 -5.777 -35.639 1.00 81.62 154 ILE A O 1
ATOM 1251 N N . HIS A 1 155 ? 30.779 -3.768 -35.099 1.00 75.69 155 HIS A N 1
ATOM 1252 C CA . HIS A 1 155 ? 31.074 -3.138 -36.388 1.00 75.69 155 HIS A CA 1
ATOM 1253 C C . HIS A 1 155 ? 32.573 -3.010 -36.668 1.00 75.69 155 HIS A C 1
ATOM 1255 O O . HIS A 1 155 ? 33.017 -3.350 -37.766 1.00 75.69 155 HIS A O 1
ATOM 1261 N N . GLY A 1 156 ? 33.371 -2.605 -35.679 1.00 68.81 156 GLY A N 1
ATOM 1262 C CA . GLY A 1 156 ? 34.828 -2.527 -35.791 1.00 68.81 156 GLY A CA 1
ATOM 1263 C C . GLY A 1 156 ? 35.464 -3.881 -36.117 1.00 68.81 156 GLY A C 1
ATOM 1264 O O . GLY A 1 156 ? 36.367 -3.955 -36.954 1.00 68.81 156 GLY A O 1
ATOM 1265 N N . HIS A 1 157 ? 34.937 -4.978 -35.557 1.00 60.19 157 HIS A N 1
ATOM 1266 C CA . HIS A 1 157 ? 35.335 -6.339 -35.933 1.00 60.19 157 HIS A CA 1
ATOM 1267 C C . HIS A 1 157 ? 35.005 -6.684 -37.392 1.00 60.19 157 HIS A C 1
ATOM 1269 O O . HIS A 1 157 ? 35.761 -7.427 -38.021 1.00 60.19 157 HIS A O 1
ATOM 1275 N N . HIS A 1 158 ? 33.922 -6.135 -37.946 1.00 58.75 158 HIS A N 1
ATOM 1276 C CA . HIS A 1 158 ? 33.537 -6.343 -39.341 1.00 58.75 158 HIS A CA 1
ATOM 1277 C C . HIS A 1 158 ? 34.297 -5.444 -40.330 1.00 58.75 158 HIS A C 1
ATOM 1279 O O . HIS A 1 158 ? 34.535 -5.875 -41.458 1.00 58.75 158 HIS A O 1
ATOM 1285 N N . GLN A 1 159 ? 34.710 -4.236 -39.931 1.00 61.53 159 GLN A N 1
ATOM 1286 C CA . GLN A 1 159 ? 35.253 -3.225 -40.852 1.00 61.53 159 GLN A CA 1
ATOM 1287 C C . GLN A 1 159 ? 36.750 -2.903 -40.680 1.00 61.53 159 GLN A C 1
ATOM 1289 O O . GLN A 1 159 ? 37.297 -2.156 -41.488 1.00 61.53 159 GLN A O 1
ATOM 1294 N N . LYS A 1 160 ? 37.447 -3.463 -39.673 1.00 60.00 160 LYS A N 1
ATOM 1295 C CA . LYS A 1 160 ? 38.867 -3.158 -39.353 1.00 60.00 160 LYS A CA 1
ATOM 1296 C C . LYS A 1 160 ? 39.164 -1.657 -39.167 1.00 60.00 160 LYS A C 1
ATOM 1298 O O . LYS A 1 160 ? 40.315 -1.238 -39.293 1.00 60.00 160 LYS A O 1
ATOM 1303 N N . MET A 1 161 ? 38.150 -0.848 -38.871 1.00 58.44 161 MET A N 1
ATOM 1304 C CA . MET A 1 161 ? 38.324 0.556 -38.510 1.00 58.44 161 MET A CA 1
ATOM 1305 C C . MET A 1 161 ? 38.627 0.691 -37.014 1.00 58.44 161 MET A C 1
ATOM 1307 O O . MET A 1 161 ? 38.302 -0.191 -36.216 1.00 58.44 161 MET A O 1
ATOM 1311 N N . GLY A 1 162 ? 39.286 1.789 -36.636 1.00 63.78 162 GLY A N 1
ATOM 1312 C CA . GLY A 1 162 ? 39.467 2.145 -35.230 1.00 63.78 162 GLY A CA 1
ATOM 1313 C C . GLY A 1 162 ? 38.117 2.364 -34.541 1.00 63.78 162 GLY A C 1
ATOM 1314 O O . GLY A 1 162 ? 37.145 2.753 -35.181 1.00 63.78 162 GLY A O 1
ATOM 1315 N N . ILE A 1 163 ? 38.053 2.100 -33.236 1.00 67.75 163 ILE A N 1
ATOM 1316 C CA . ILE A 1 163 ? 36.833 2.303 -32.449 1.00 67.75 163 ILE A CA 1
ATOM 1317 C C . ILE A 1 163 ? 36.605 3.811 -32.289 1.00 67.75 163 ILE A C 1
ATOM 1319 O O . ILE A 1 163 ? 37.341 4.460 -31.544 1.00 67.75 163 ILE A O 1
ATOM 1323 N N . ASP A 1 164 ? 35.581 4.350 -32.951 1.00 79.31 164 ASP A N 1
ATOM 1324 C CA . ASP A 1 164 ? 35.124 5.730 -32.774 1.00 79.31 164 ASP A CA 1
ATOM 1325 C C . ASP A 1 164 ? 33.627 5.770 -32.439 1.00 79.31 164 ASP A C 1
ATOM 1327 O O . ASP A 1 164 ? 32.760 5.453 -33.252 1.00 79.31 164 ASP A O 1
ATOM 1331 N N . LEU A 1 165 ? 33.329 6.176 -31.205 1.00 80.12 165 LEU A N 1
ATOM 1332 C CA . LEU A 1 165 ? 31.967 6.252 -30.681 1.00 80.12 165 LEU A CA 1
ATOM 1333 C C . LEU A 1 165 ? 31.133 7.367 -31.312 1.00 80.12 165 LEU A C 1
ATOM 1335 O O . LEU A 1 165 ? 29.911 7.251 -31.325 1.00 80.12 165 LEU A O 1
ATOM 1339 N N . LEU A 1 166 ? 31.759 8.442 -31.798 1.00 81.62 166 LEU A N 1
ATOM 1340 C CA . LEU A 1 166 ? 31.028 9.560 -32.390 1.00 81.62 166 LEU A CA 1
ATOM 1341 C C . LEU A 1 166 ? 30.457 9.164 -33.752 1.00 81.62 166 LEU A C 1
ATOM 1343 O O . LEU A 1 166 ? 29.275 9.384 -34.005 1.00 81.62 166 LEU A O 1
ATOM 1347 N N . HIS A 1 167 ? 31.277 8.529 -34.589 1.00 80.81 167 HIS A N 1
ATOM 1348 C CA . HIS A 1 167 ? 30.834 7.983 -35.871 1.00 80.81 167 HIS A CA 1
ATOM 1349 C C . HIS A 1 167 ? 29.751 6.918 -35.671 1.00 80.81 167 HIS A C 1
ATOM 1351 O O . HIS A 1 167 ? 28.704 6.977 -36.303 1.00 80.81 167 HIS A O 1
ATOM 1357 N N . GLU A 1 168 ? 29.930 6.016 -34.705 1.00 84.38 168 GLU A N 1
ATOM 1358 C CA . GLU A 1 168 ? 28.916 5.004 -34.398 1.00 84.38 168 GLU A CA 1
ATOM 1359 C C . GLU A 1 168 ? 27.594 5.606 -33.911 1.00 84.38 168 GLU A C 1
ATOM 1361 O O . GLU A 1 168 ? 26.528 5.112 -34.275 1.00 84.38 168 GLU A O 1
ATOM 1366 N N . ALA A 1 169 ? 27.636 6.680 -33.120 1.00 84.81 169 ALA A N 1
ATOM 1367 C CA . ALA A 1 169 ? 26.429 7.388 -32.711 1.00 84.81 169 ALA A CA 1
ATOM 1368 C C . ALA A 1 169 ? 25.709 8.029 -33.909 1.00 84.81 169 ALA A C 1
ATOM 1370 O O . ALA A 1 169 ? 24.487 7.930 -33.992 1.00 84.81 169 ALA A O 1
ATOM 1371 N N . LEU A 1 170 ? 26.443 8.638 -34.847 1.00 85.81 170 LEU A N 1
ATOM 1372 C CA . LEU A 1 170 ? 25.869 9.217 -36.067 1.00 85.81 170 LEU A CA 1
ATOM 1373 C C . LEU A 1 170 ? 25.238 8.140 -36.960 1.00 85.81 170 LEU A C 1
ATOM 1375 O O . LEU A 1 170 ? 24.059 8.245 -37.291 1.00 85.81 170 LEU A O 1
ATOM 1379 N N . ASP A 1 171 ? 25.956 7.048 -37.228 1.00 84.62 171 ASP A N 1
ATOM 1380 C CA . ASP A 1 171 ? 25.440 5.908 -37.997 1.00 84.62 171 ASP A CA 1
ATOM 1381 C C . ASP A 1 171 ? 24.218 5.265 -37.326 1.00 84.62 171 ASP A C 1
ATOM 1383 O O . ASP A 1 171 ? 23.329 4.719 -37.981 1.00 84.62 171 ASP A O 1
ATOM 1387 N N . PHE A 1 172 ? 24.183 5.255 -35.990 1.00 86.56 172 PHE A N 1
ATOM 1388 C CA . PHE A 1 172 ? 23.028 4.772 -35.240 1.00 86.56 172 PHE A CA 1
ATOM 1389 C C . PHE A 1 172 ? 21.816 5.689 -35.432 1.00 86.56 172 PHE A C 1
ATOM 1391 O O . PHE A 1 172 ? 20.711 5.185 -35.627 1.00 86.56 172 PHE A O 1
ATOM 1398 N N . LEU A 1 173 ? 22.008 7.011 -35.408 1.00 86.81 173 LEU A N 1
ATOM 1399 C CA . LEU A 1 173 ? 20.933 7.978 -35.633 1.00 86.81 173 LEU A CA 1
ATOM 1400 C C . LEU A 1 173 ? 20.346 7.864 -37.045 1.00 86.81 173 LEU A C 1
ATOM 1402 O O . LEU A 1 173 ? 19.124 7.881 -37.186 1.00 86.81 173 LEU A O 1
ATOM 1406 N N . GLU A 1 174 ? 21.180 7.679 -38.068 1.00 86.00 174 GLU A N 1
ATOM 1407 C CA . GLU A 1 174 ? 20.715 7.448 -39.444 1.00 86.00 174 GLU A CA 1
ATOM 1408 C C . GLU A 1 174 ? 19.916 6.143 -39.559 1.00 86.00 174 GLU A C 1
ATOM 1410 O O . GLU A 1 174 ? 18.790 6.133 -40.057 1.00 86.00 174 GLU A O 1
ATOM 1415 N N . ALA A 1 175 ? 20.436 5.045 -39.000 1.00 86.19 175 ALA A N 1
ATOM 1416 C CA . ALA A 1 175 ? 19.727 3.768 -38.997 1.00 86.19 175 ALA A CA 1
ATOM 1417 C C . ALA A 1 175 ? 18.383 3.838 -38.247 1.00 86.19 175 ALA A C 1
ATOM 1419 O O . ALA A 1 175 ? 17.425 3.163 -38.630 1.00 86.19 175 ALA A O 1
ATOM 1420 N N . MET A 1 176 ? 18.301 4.640 -37.182 1.00 84.81 176 MET A N 1
ATOM 1421 C CA . MET A 1 176 ? 17.057 4.891 -36.454 1.00 84.81 176 MET A CA 1
ATOM 1422 C C . MET A 1 176 ? 16.050 5.667 -37.306 1.00 84.81 176 MET A C 1
ATOM 1424 O O . MET A 1 176 ? 14.888 5.267 -37.358 1.00 84.81 176 MET A O 1
ATOM 1428 N N . ALA A 1 177 ? 16.491 6.708 -38.019 1.00 82.44 177 ALA A N 1
ATOM 1429 C CA . ALA A 1 177 ? 15.635 7.475 -38.924 1.00 82.44 177 ALA A CA 1
ATOM 1430 C C . ALA A 1 177 ? 15.026 6.583 -40.020 1.00 82.44 177 ALA A C 1
ATOM 1432 O O . ALA A 1 177 ? 13.811 6.601 -40.226 1.00 82.44 177 ALA A O 1
ATOM 1433 N N . ASP A 1 178 ? 15.832 5.712 -40.635 1.00 83.12 178 ASP A N 1
ATOM 1434 C CA . ASP A 1 178 ? 15.350 4.759 -41.641 1.00 83.12 178 ASP A CA 1
ATOM 1435 C C . ASP A 1 178 ? 14.347 3.742 -41.075 1.00 83.12 178 ASP A C 1
ATOM 1437 O O . ASP A 1 178 ? 13.463 3.248 -41.785 1.00 83.12 178 ASP A O 1
ATOM 1441 N N . VAL A 1 179 ? 14.533 3.328 -39.818 1.00 80.56 179 VAL A N 1
ATOM 1442 C CA . VAL A 1 179 ? 13.633 2.389 -39.139 1.00 80.56 179 VAL A CA 1
ATOM 1443 C C . VAL A 1 179 ? 12.300 3.061 -38.836 1.00 80.56 179 VAL A C 1
ATOM 1445 O O . VAL A 1 179 ? 11.263 2.426 -39.040 1.00 80.56 179 VAL A O 1
ATOM 1448 N N . ASP A 1 180 ? 12.317 4.313 -38.390 1.00 78.12 180 ASP A N 1
ATOM 1449 C CA . ASP A 1 180 ? 11.110 5.091 -38.119 1.00 78.12 180 ASP A CA 1
ATOM 1450 C C . ASP A 1 180 ? 10.324 5.358 -39.409 1.00 78.12 180 ASP A C 1
ATOM 1452 O O . ASP A 1 180 ? 9.113 5.106 -39.454 1.00 78.12 180 ASP A O 1
ATOM 1456 N N . GLU A 1 181 ? 11.009 5.745 -40.491 1.00 80.19 181 GLU A N 1
ATOM 1457 C CA . GLU A 1 181 ? 10.393 5.975 -41.802 1.00 80.19 181 GLU A CA 1
ATOM 1458 C C . GLU A 1 181 ? 9.760 4.695 -42.370 1.00 80.19 181 GLU A C 1
ATOM 1460 O O . GLU A 1 181 ? 8.601 4.698 -42.792 1.00 80.19 181 GLU A O 1
ATOM 1465 N N . ARG A 1 182 ? 10.466 3.556 -42.305 1.00 76.75 182 ARG A N 1
ATOM 1466 C CA . ARG A 1 182 ? 9.941 2.258 -42.772 1.00 76.75 182 ARG A CA 1
ATOM 1467 C C . ARG A 1 182 ? 8.757 1.755 -41.960 1.00 76.75 182 ARG A C 1
ATOM 1469 O O . ARG A 1 182 ? 7.935 0.994 -42.473 1.00 76.75 182 ARG A O 1
ATOM 1476 N N . LYS A 1 183 ? 8.703 2.090 -40.674 1.00 73.94 183 LYS A N 1
ATOM 1477 C CA . LYS A 1 183 ? 7.681 1.569 -39.770 1.00 73.94 183 LYS A CA 1
ATOM 1478 C C . LYS A 1 183 ? 6.383 2.363 -39.862 1.00 73.94 183 LYS A C 1
ATOM 1480 O O . LYS A 1 183 ? 5.333 1.736 -39.743 1.00 73.94 183 LYS A O 1
ATOM 1485 N N . GLY A 1 184 ? 6.424 3.680 -40.076 1.00 66.00 184 GLY A N 1
ATOM 1486 C CA . GLY A 1 184 ? 5.215 4.511 -40.176 1.00 66.00 184 GLY A CA 1
ATOM 1487 C C . GLY A 1 184 ? 4.279 4.376 -38.964 1.00 66.00 184 GLY A C 1
ATOM 1488 O O . GLY A 1 184 ? 3.058 4.423 -39.112 1.00 66.00 184 GLY A O 1
ATOM 1489 N N . ARG A 1 185 ? 4.836 4.110 -37.775 1.00 67.19 185 ARG A N 1
ATOM 1490 C CA . ARG A 1 185 ? 4.076 3.756 -36.565 1.00 67.19 185 ARG A CA 1
ATOM 1491 C C . ARG A 1 185 ? 3.809 4.971 -35.689 1.00 67.19 185 ARG A C 1
ATOM 1493 O O . ARG A 1 185 ? 4.555 5.944 -35.694 1.00 67.19 185 ARG A O 1
ATOM 1500 N N . ASP A 1 186 ? 2.751 4.871 -34.891 1.00 75.38 186 ASP A N 1
ATOM 1501 C CA . ASP A 1 186 ? 2.457 5.825 -33.826 1.00 75.38 186 ASP A CA 1
ATOM 1502 C C . ASP A 1 186 ? 3.478 5.653 -32.687 1.00 75.38 186 ASP A C 1
ATOM 1504 O O . ASP A 1 186 ? 3.347 4.770 -31.835 1.00 75.38 186 ASP A O 1
ATOM 1508 N N . TYR A 1 187 ? 4.511 6.499 -32.703 1.00 70.44 187 TYR A N 1
ATOM 1509 C CA . TYR A 1 187 ? 5.579 6.541 -31.701 1.00 70.44 187 TYR A CA 1
ATOM 1510 C C . TYR A 1 187 ? 5.033 6.608 -30.268 1.00 70.44 187 TYR A C 1
ATOM 1512 O O . TYR A 1 187 ? 5.570 5.972 -29.359 1.00 70.44 187 TYR A O 1
ATOM 1520 N N . GLU A 1 188 ? 3.935 7.338 -30.044 1.00 66.94 188 GLU A N 1
ATOM 1521 C CA . GLU A 1 188 ? 3.366 7.456 -28.704 1.00 66.94 188 GLU A CA 1
ATOM 1522 C C . GLU A 1 188 ? 2.750 6.139 -28.234 1.00 66.94 188 GLU A C 1
ATOM 1524 O O . GLU A 1 188 ? 2.905 5.770 -27.068 1.00 66.94 188 GLU A O 1
ATOM 1529 N N . GLU A 1 189 ? 2.064 5.416 -29.119 1.00 70.88 189 GLU A N 1
ATOM 1530 C CA . GLU A 1 189 ? 1.467 4.128 -28.771 1.00 70.88 189 GLU A CA 1
ATOM 1531 C C . GLU A 1 189 ? 2.534 3.061 -28.503 1.00 70.88 189 GLU A C 1
ATOM 1533 O O . GLU A 1 189 ? 2.394 2.302 -27.542 1.00 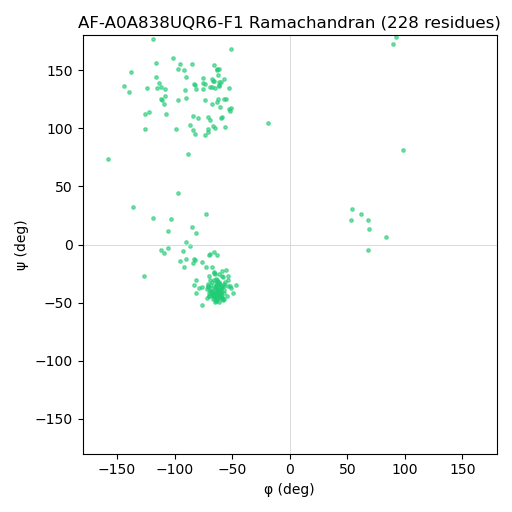70.88 189 GLU A O 1
ATOM 1538 N N . GLU A 1 190 ? 3.644 3.060 -29.247 1.00 74.31 190 GLU A N 1
ATOM 1539 C CA . GLU A 1 190 ? 4.770 2.157 -28.976 1.00 74.31 190 GLU A CA 1
ATOM 1540 C C . GLU A 1 190 ? 5.446 2.469 -27.639 1.00 74.31 190 GLU A C 1
ATOM 1542 O O . GLU A 1 190 ? 5.724 1.556 -26.857 1.00 74.31 190 GLU A O 1
ATOM 1547 N N . VAL A 1 191 ? 5.654 3.749 -27.313 1.00 74.25 191 VAL A N 1
ATOM 1548 C CA . VAL A 1 191 ? 6.173 4.145 -25.996 1.00 74.25 191 VAL A CA 1
ATOM 1549 C C . VAL A 1 191 ? 5.210 3.703 -24.888 1.00 74.25 191 VAL A C 1
ATOM 1551 O O . VAL A 1 191 ? 5.656 3.190 -23.858 1.00 74.25 191 VAL A O 1
ATOM 1554 N N . ARG A 1 192 ? 3.889 3.815 -25.095 1.00 67.44 192 ARG A N 1
ATOM 1555 C CA . ARG A 1 192 ? 2.870 3.326 -24.146 1.00 67.44 192 ARG A CA 1
ATOM 1556 C C . ARG A 1 192 ? 2.886 1.813 -24.002 1.00 67.44 192 ARG A C 1
ATOM 1558 O O . ARG A 1 192 ? 2.732 1.309 -22.891 1.00 67.44 192 ARG A O 1
ATOM 1565 N N . GLU A 1 193 ? 2.980 1.076 -25.100 1.00 71.75 193 GLU A N 1
ATOM 1566 C CA . GLU A 1 193 ? 3.013 -0.385 -25.099 1.00 71.75 193 GLU A CA 1
ATOM 1567 C C . GLU A 1 193 ? 4.298 -0.894 -24.447 1.00 71.75 193 GLU A C 1
ATOM 1569 O O . GLU A 1 193 ? 4.253 -1.762 -23.574 1.00 71.75 193 GLU A O 1
ATOM 1574 N N . LYS A 1 194 ? 5.439 -0.278 -24.765 1.00 73.50 194 LYS A N 1
ATOM 1575 C CA . LYS A 1 194 ? 6.722 -0.607 -24.153 1.00 73.50 194 LYS A CA 1
ATOM 1576 C C . LYS A 1 194 ? 6.721 -0.284 -22.663 1.00 73.50 194 LYS A C 1
ATOM 1578 O O . LYS A 1 194 ? 7.106 -1.145 -21.872 1.00 73.50 194 LYS A O 1
ATOM 1583 N N . ALA A 1 195 ? 6.217 0.884 -22.260 1.00 65.38 195 ALA A N 1
ATOM 1584 C CA . ALA A 1 195 ? 6.038 1.236 -20.852 1.00 65.38 195 ALA A CA 1
ATOM 1585 C C . ALA A 1 195 ? 5.152 0.206 -20.131 1.00 65.38 195 ALA A C 1
ATOM 1587 O O . ALA A 1 195 ? 5.562 -0.325 -19.100 1.00 65.38 195 ALA A O 1
ATOM 1588 N N . ARG A 1 196 ? 4.010 -0.177 -20.724 1.00 66.62 196 ARG A N 1
ATOM 1589 C CA . ARG A 1 196 ? 3.131 -1.242 -20.205 1.00 66.62 196 ARG A CA 1
ATOM 1590 C C . ARG A 1 196 ? 3.850 -2.588 -20.074 1.00 66.62 196 ARG A C 1
ATOM 1592 O O . ARG A 1 196 ? 3.751 -3.211 -19.020 1.00 66.62 196 ARG A O 1
ATOM 1599 N N . SER A 1 197 ? 4.596 -3.018 -21.095 1.00 65.69 197 SER A N 1
ATOM 1600 C CA . SER A 1 197 ? 5.334 -4.293 -21.093 1.00 65.69 197 SER A CA 1
ATOM 1601 C C . SER A 1 197 ? 6.428 -4.349 -20.025 1.00 65.69 197 SER A C 1
ATOM 1603 O O . SER A 1 197 ? 6.703 -5.406 -19.467 1.00 65.69 197 SER A O 1
ATOM 1605 N N . LEU A 1 198 ? 7.023 -3.197 -19.705 1.00 61.41 198 LEU A N 1
ATOM 1606 C CA . LEU A 1 198 ? 8.067 -3.062 -18.694 1.00 61.41 198 LEU A CA 1
ATOM 1607 C C . LEU A 1 198 ? 7.492 -2.770 -17.299 1.00 61.41 198 LEU A C 1
ATOM 1609 O O . LEU A 1 198 ? 8.258 -2.549 -16.362 1.00 61.41 198 LEU A O 1
ATOM 1613 N N . GLY A 1 199 ? 6.161 -2.720 -17.156 1.00 54.22 199 GLY A N 1
ATOM 1614 C CA . GLY A 1 199 ? 5.490 -2.352 -15.908 1.00 54.22 199 GLY A CA 1
ATOM 1615 C C . GLY A 1 199 ? 5.799 -0.924 -15.444 1.00 54.22 199 GLY A C 1
ATOM 1616 O O . GLY A 1 199 ? 5.765 -0.653 -14.245 1.00 54.22 199 GLY A O 1
ATOM 1617 N N . ARG A 1 200 ? 6.141 -0.024 -16.373 1.00 60.97 200 ARG A N 1
ATOM 1618 C CA . ARG A 1 200 ? 6.518 1.372 -16.116 1.00 60.97 200 ARG A CA 1
ATOM 1619 C C . ARG A 1 200 ? 5.320 2.305 -16.307 1.00 60.97 200 ARG A C 1
ATOM 1621 O O . ARG A 1 200 ? 4.426 2.035 -17.109 1.00 60.97 200 ARG A O 1
ATOM 1628 N N . GLY A 1 201 ? 5.323 3.423 -15.579 1.00 55.56 201 GLY A N 1
ATOM 1629 C CA . GLY A 1 201 ? 4.352 4.498 -15.778 1.00 55.56 201 GLY A CA 1
ATOM 1630 C C . GLY A 1 201 ? 4.470 5.082 -17.186 1.00 55.56 201 GLY A C 1
ATOM 1631 O O . GLY A 1 201 ? 5.575 5.276 -17.692 1.00 55.56 201 GLY A O 1
ATOM 1632 N N . VAL A 1 202 ? 3.332 5.337 -17.829 1.00 61.84 202 VAL A N 1
ATOM 1633 C CA . VAL A 1 202 ? 3.294 6.004 -19.134 1.00 61.84 202 VAL A CA 1
ATOM 1634 C C . VAL A 1 202 ? 3.603 7.493 -18.923 1.00 61.84 202 VAL A C 1
ATOM 1636 O O . VAL A 1 202 ? 2.894 8.132 -18.141 1.00 61.84 202 VAL A O 1
ATOM 1639 N N . PRO A 1 203 ? 4.616 8.070 -19.595 1.00 53.88 203 PRO A N 1
ATOM 1640 C CA . PRO A 1 203 ? 4.881 9.502 -19.502 1.00 53.88 203 PRO A CA 1
ATOM 1641 C C . PRO A 1 203 ? 3.677 10.299 -20.032 1.00 53.88 203 PRO A C 1
ATOM 1643 O O . PRO A 1 203 ? 3.214 10.080 -21.151 1.00 53.88 203 PRO A O 1
ATOM 1646 N N . MET A 1 204 ? 3.143 11.212 -19.213 1.00 45.97 204 MET A N 1
ATOM 1647 C CA . MET A 1 204 ? 2.060 12.121 -19.609 1.00 45.97 204 MET A CA 1
ATOM 1648 C C . MET A 1 204 ? 2.637 13.419 -20.184 1.00 45.97 204 MET A C 1
ATOM 1650 O O . MET A 1 204 ? 3.652 13.914 -19.695 1.00 45.97 204 MET A O 1
ATOM 1654 N N . ARG A 1 205 ? 1.981 14.006 -21.196 1.00 46.28 205 ARG A N 1
ATOM 1655 C CA . ARG A 1 205 ? 2.337 15.352 -21.679 1.00 46.28 205 ARG A CA 1
ATOM 1656 C C . ARG A 1 205 ? 2.119 16.398 -20.565 1.00 46.28 205 ARG A C 1
ATOM 1658 O O . ARG A 1 205 ? 1.184 16.236 -19.776 1.00 46.28 205 ARG A O 1
ATOM 1665 N N . PRO A 1 206 ? 2.875 17.515 -20.552 1.00 42.19 206 PRO A N 1
ATOM 1666 C CA . PRO A 1 206 ? 2.691 18.611 -19.589 1.00 42.19 206 PRO A CA 1
ATOM 1667 C C . PRO A 1 206 ? 1.270 19.205 -19.549 1.00 42.19 206 PRO A C 1
ATOM 1669 O O . PRO A 1 206 ? 0.883 19.804 -18.553 1.00 42.19 206 PRO A O 1
ATOM 1672 N N . SER A 1 207 ? 0.479 19.036 -20.616 1.00 39.88 207 SER A N 1
ATOM 1673 C CA . SER A 1 207 ? -0.873 19.593 -20.768 1.00 39.88 207 SER A CA 1
ATOM 1674 C C . SER A 1 207 ? -2.009 18.736 -20.189 1.00 39.88 207 SER A C 1
ATOM 1676 O O . SER A 1 207 ? -3.166 19.134 -20.289 1.00 39.88 207 SER A O 1
ATOM 1678 N N . GLY A 1 208 ? -1.733 17.558 -19.618 1.00 36.03 208 GLY A N 1
ATOM 1679 C CA . GLY A 1 208 ? -2.726 16.757 -18.878 1.00 36.03 208 GLY A CA 1
ATOM 1680 C C . GLY A 1 208 ? -3.885 16.142 -19.683 1.00 36.03 208 GLY A C 1
ATOM 1681 O O . GLY A 1 208 ? -4.660 15.374 -19.119 1.00 36.03 208 GLY A O 1
ATOM 1682 N N . VAL A 1 209 ? -4.007 16.416 -20.985 1.00 35.09 209 VAL A N 1
ATOM 1683 C CA . VAL A 1 209 ? -5.017 15.827 -21.881 1.00 35.09 209 VAL A CA 1
ATOM 1684 C C . VAL A 1 209 ? -4.367 15.507 -23.229 1.00 35.09 209 VAL A C 1
ATOM 1686 O O . VAL A 1 209 ? -3.670 16.348 -23.800 1.00 35.09 209 VAL A O 1
ATOM 1689 N N . LEU A 1 210 ? -4.575 14.284 -23.728 1.00 39.16 210 LEU A N 1
ATOM 1690 C CA . LEU A 1 210 ? -4.165 13.881 -25.076 1.00 39.16 210 LEU A CA 1
ATOM 1691 C C . LEU A 1 210 ? -5.227 14.322 -26.098 1.00 39.16 210 LEU A C 1
ATOM 1693 O O . LEU A 1 210 ? -6.419 14.157 -25.826 1.00 39.16 210 LEU A O 1
ATOM 1697 N N . PRO A 1 211 ? -4.836 14.842 -27.276 1.00 34.91 211 PRO A N 1
ATOM 1698 C CA . PRO A 1 211 ? -5.775 15.036 -28.369 1.00 34.91 211 PRO A CA 1
ATOM 1699 C C . PRO A 1 211 ? -6.283 13.677 -28.865 1.00 34.91 211 PRO A C 1
ATOM 1701 O O . PRO A 1 211 ? -5.534 12.703 -28.958 1.00 34.91 211 PRO A O 1
ATOM 1704 N N . ALA A 1 212 ? -7.576 13.616 -29.185 1.00 36.12 212 ALA A N 1
ATOM 1705 C CA . ALA A 1 212 ? -8.151 12.491 -29.908 1.00 36.12 212 ALA A CA 1
ATOM 1706 C C . ALA A 1 212 ? -7.416 12.310 -31.244 1.00 36.12 212 ALA A C 1
ATOM 1708 O O . ALA A 1 212 ? -7.047 13.306 -31.867 1.00 36.12 212 ALA A O 1
ATOM 1709 N N . LYS A 1 213 ? -7.215 11.042 -31.640 1.00 35.75 213 LYS A N 1
ATOM 1710 C CA . LYS A 1 213 ? -6.594 10.579 -32.894 1.00 35.75 213 LYS A CA 1
ATOM 1711 C C . LYS A 1 213 ? -6.579 11.669 -33.971 1.00 35.75 213 LYS A C 1
ATOM 1713 O O . LYS A 1 213 ? -7.609 11.923 -34.594 1.00 35.75 213 LYS A O 1
ATOM 1718 N N . SER A 1 214 ? -5.422 12.277 -34.225 1.00 37.00 214 SER A N 1
ATOM 1719 C CA . SER A 1 214 ? -5.250 13.026 -35.464 1.00 37.00 214 SER A CA 1
ATOM 1720 C C . SER A 1 214 ? -5.180 11.997 -36.585 1.00 37.00 214 SER A C 1
ATOM 1722 O O . SER A 1 214 ? -4.147 11.365 -36.797 1.00 37.00 214 SER A O 1
ATOM 1724 N N . THR A 1 215 ? -6.293 11.790 -37.282 1.00 36.31 215 THR A N 1
ATOM 1725 C CA . THR A 1 215 ? -6.250 11.267 -38.646 1.00 36.31 215 THR A CA 1
ATOM 1726 C C . THR A 1 215 ? -5.265 12.129 -39.421 1.00 36.31 215 THR A C 1
ATOM 1728 O O . THR A 1 215 ? -5.452 13.343 -39.522 1.00 36.31 215 THR A O 1
ATOM 1731 N N . SER A 1 216 ? -4.189 11.511 -39.892 1.00 36.78 216 SER A N 1
ATOM 1732 C CA . SER A 1 216 ? -3.174 12.136 -40.723 1.00 36.78 216 SER A CA 1
ATOM 1733 C C . SER A 1 216 ? -3.833 12.724 -41.971 1.00 36.78 216 SER A C 1
ATOM 1735 O O . SER A 1 216 ? -4.141 12.021 -42.930 1.00 36.78 216 SER A O 1
ATOM 1737 N N . SER A 1 217 ? -4.058 14.037 -41.971 1.00 32.88 217 SER A N 1
ATOM 1738 C CA . SER A 1 217 ? -4.205 14.765 -43.224 1.00 32.88 217 SER A CA 1
ATOM 1739 C C . SER A 1 217 ? -2.800 14.988 -43.750 1.00 32.88 217 SER A C 1
ATOM 1741 O O . SER A 1 217 ? -2.030 15.757 -43.179 1.00 32.88 217 SER A O 1
ATOM 1743 N N . SER A 1 218 ? -2.464 14.270 -44.817 1.00 43.84 218 SER A N 1
ATOM 1744 C CA . SER A 1 218 ? -1.284 14.536 -45.627 1.00 43.84 218 SER A CA 1
ATOM 1745 C C . SER A 1 218 ? -1.296 16.011 -46.037 1.00 43.84 218 SER A C 1
ATOM 1747 O O . SER A 1 218 ? -2.201 16.462 -46.737 1.00 43.84 218 SER A O 1
ATOM 1749 N N . ALA A 1 219 ? -0.323 16.773 -45.551 1.00 32.25 219 ALA A N 1
ATOM 1750 C CA . ALA A 1 219 ? 0.010 18.084 -46.075 1.00 32.25 219 ALA A CA 1
ATOM 1751 C C . ALA A 1 219 ? 1.497 18.036 -46.411 1.00 32.25 219 ALA A C 1
ATOM 1753 O O . ALA A 1 219 ? 2.358 18.098 -45.535 1.00 32.25 219 ALA A O 1
ATOM 1754 N N . ALA A 1 220 ? 1.775 17.833 -47.696 1.00 42.03 220 ALA A N 1
ATOM 1755 C CA . ALA A 1 220 ? 3.095 17.994 -48.265 1.00 42.03 220 ALA A CA 1
ATOM 1756 C C . ALA A 1 220 ? 3.563 19.435 -48.019 1.00 42.03 220 ALA A C 1
ATOM 1758 O O . ALA A 1 220 ? 3.034 20.375 -48.612 1.00 42.03 220 ALA A O 1
ATOM 1759 N N . THR A 1 221 ? 4.553 19.608 -47.147 1.00 31.72 221 THR A N 1
ATOM 1760 C CA . THR A 1 221 ? 5.298 20.863 -47.056 1.00 31.72 221 THR A CA 1
ATOM 1761 C C . THR A 1 221 ? 6.436 20.791 -48.061 1.00 31.72 221 THR A C 1
ATOM 1763 O O . THR A 1 221 ? 7.438 20.112 -47.855 1.00 31.72 221 THR A O 1
ATOM 1766 N N . ILE A 1 222 ? 6.233 21.481 -49.178 1.00 41.94 222 ILE A N 1
ATOM 1767 C CA . ILE A 1 222 ? 7.247 21.806 -50.176 1.00 41.94 222 ILE A CA 1
ATOM 1768 C C . ILE A 1 222 ? 8.329 22.649 -49.478 1.00 41.94 222 ILE A C 1
ATOM 1770 O O . ILE A 1 222 ? 8.036 23.732 -48.972 1.00 41.94 222 ILE A O 1
ATOM 1774 N N . LEU A 1 223 ? 9.566 22.151 -49.428 1.00 34.94 223 LEU A N 1
ATOM 1775 C CA . LEU A 1 223 ? 10.741 22.952 -49.070 1.00 34.94 223 LEU A CA 1
ATOM 1776 C C . LEU A 1 223 ? 11.117 23.861 -50.257 1.00 34.94 223 LEU A C 1
ATOM 1778 O O . LEU A 1 223 ? 11.068 23.399 -51.398 1.00 34.94 223 LEU A O 1
ATOM 1782 N N . PRO A 1 224 ? 11.488 25.135 -50.028 1.00 38.69 224 PRO A N 1
ATOM 1783 C CA . PRO A 1 224 ? 11.932 26.026 -51.092 1.00 38.69 224 PRO A CA 1
ATOM 1784 C C . PRO A 1 224 ? 13.340 25.665 -51.589 1.00 38.69 224 PRO A C 1
ATOM 1786 O O . PRO A 1 224 ? 14.257 25.394 -50.816 1.00 38.69 224 PRO A O 1
ATOM 1789 N N . ASP A 1 225 ? 13.480 25.724 -52.909 1.00 43.41 225 ASP A N 1
ATOM 1790 C CA . ASP A 1 225 ? 14.572 25.229 -53.759 1.00 43.41 225 ASP A CA 1
ATOM 1791 C C . ASP A 1 225 ? 15.890 26.040 -53.683 1.00 43.41 225 ASP A C 1
ATOM 1793 O O . ASP A 1 225 ? 16.653 26.104 -54.641 1.00 43.41 225 ASP A O 1
ATOM 1797 N N . SER A 1 226 ? 16.180 26.728 -52.572 1.00 43.28 226 SER A N 1
ATOM 1798 C CA . SER A 1 226 ? 17.226 27.768 -52.541 1.00 43.28 226 SER A CA 1
ATOM 1799 C C . SER A 1 226 ? 18.562 27.372 -51.897 1.00 43.28 226 SER A C 1
ATOM 1801 O O . SER A 1 226 ? 19.297 28.256 -51.464 1.00 43.28 226 SER A O 1
ATOM 1803 N N . LEU A 1 227 ? 18.901 26.082 -51.807 1.00 40.75 227 LEU A N 1
ATOM 1804 C CA . LEU A 1 227 ? 20.202 25.627 -51.274 1.00 40.75 227 LEU A CA 1
ATOM 1805 C C . LEU A 1 227 ? 20.855 24.504 -52.098 1.00 40.75 227 LEU A C 1
ATOM 1807 O O . LEU A 1 227 ? 21.580 23.666 -51.565 1.00 40.75 227 LEU A O 1
ATOM 1811 N N . ARG A 1 228 ? 20.642 24.500 -53.416 1.00 42.47 228 ARG A N 1
ATOM 1812 C CA . ARG A 1 228 ? 21.560 23.846 -54.354 1.00 42.47 228 ARG A CA 1
ATOM 1813 C C . ARG A 1 228 ? 22.275 24.942 -55.135 1.00 42.47 228 ARG A C 1
ATOM 1815 O O . ARG A 1 228 ? 21.617 25.762 -55.758 1.00 42.47 228 ARG A O 1
ATOM 1822 N N . ASP A 1 229 ? 23.597 24.938 -55.028 1.00 45.12 229 ASP A N 1
ATOM 1823 C CA . ASP A 1 229 ? 24.581 25.831 -55.655 1.00 45.12 229 ASP A CA 1
ATOM 1824 C C . ASP A 1 229 ? 25.088 26.979 -54.770 1.00 45.12 229 ASP A C 1
ATOM 1826 O O . ASP A 1 229 ? 24.683 28.138 -54.893 1.00 45.12 229 ASP A O 1
ATOM 1830 N N . ARG A 1 230 ? 26.057 26.629 -53.913 1.00 37.50 230 ARG A N 1
ATOM 1831 C CA . ARG A 1 230 ? 27.329 27.347 -53.721 1.00 37.50 230 ARG A CA 1
ATOM 1832 C C . ARG A 1 230 ? 28.349 26.478 -52.998 1.00 37.50 230 ARG A C 1
ATOM 1834 O O . ARG A 1 230 ? 27.953 25.818 -52.015 1.00 37.50 230 ARG A O 1
#

Secondary structure (DSSP, 8-state):
-HHHHHHT-TTHHHHHHHTT--TTS----------HHHHHHHHHHH-TTHHHHHS-HHHHGGGHHHHHHHHH---GGG-S-TTTB---S---B---S-S-GGGSPBPHHHHHHHT-----SSPPPP-B--------HHHHHHHHHHHHHHHHHHHHHHH-----HHHHHHHHHHHHHHHHHHH---HHHHHHHHHHHTTPPPPPPTTS-PPP---------PPPSTTS--

Mean predicted aligned error: 16.53 Å

Foldseek 3Di:
DVCCVVVVPPVCVVVCVVVVDDPPDDDDDDDDDDDPVVLVVLCLQQDVVSVVQSVPVVSVLLQVLQVQCQALNAAPVPQPDLPFFPRHPDFAFDDDPDPDPSPGHGDPVSNVSNPDDSVRPDHHDTRGDDPQPDDDVVVVVVVVQVVLQVVQVVVCVVPVDDRDSVVSVVVVVVVVVVVCVVVVDDPLVVQVVVCVVVVHDRDDDPVRDDDDDDPDDDDDDDDDPPPDDD

Sequence (230 aa):
ELEERLSGKSWMRVVRQAGGWTPDMPLFRVELRFMRPVMREMQTYLGKEAGAWLDDPWQAIGHYGDFWGYGVGLPPEHDHAPDVTHRGWMRLTVPSGDSNRSRWPTDPAWEVIQRADFGSYAPPMPLLRKKAVVHNPEAIDAEIYGLLKLRSVIHGHHQKMGIDLLHEALDFLEAMADVDERKGRDYEEEVREKARSLGRGVPMRPSGVLPAKSTSSSAATILPDSLRDR

Radius of gyration: 29.02 Å; Cα contacts (8 Å, |Δi|>4): 146; chains: 1; bounding box: 66×44×87 Å

pLDDT: mean 72.7, std 16.28, range [31.72, 93.56]